Protein AF-A0A1D2N0Z9-F1 (afdb_monomer_lite)

Secondary structure (DSSP, 8-state):
--GGGGSS-TTTHHHHHHTSHHHHHHHHT-TT--SSHHHHHHHHHHHHHHH-----TTS---GGG---HHHHHHHHHHTTTHHHHHHHHHHHHHHHHHHHHTTSPPP--HHHHHHHHHHHHHHHHHHHHHHHHHHHHHHHSTTHHHHHHH--------SSS-TTTSSS--TTHHHHHHHHHHHHHHHHHHHHHHHTT----HHHHHHHHHHHHHHHHHHHHHHHHHHHIIIII-------HHHHHHHHHHHHHHHHHHHHHHIIIIISTTTT--

Sequence (274 aa):
MNTSLLYENSSSTAAILLGLGEYGRSYLENPNGPSDPADAELLHKYFVEVTAVADPSYLTVYQWEHFELRRWRKWMGSNWSLSIYASVVYLMLIFSVQKIMKNRAPFTLRRALTCWNICLAAFSIMGFLRTAPELFHVLKSEGGFHKSICIRYHHITVLIYTWYTYEAYEPPLRWFMTMNMFVHALMYSYYALKSLKVKIPRNWAMMITCLQLSQMVVGVTINMYSLYIKAFAGTPCACGWENINFALSMYASYFILFANFFYMAYLSKKAKMA

pLDDT: mean 70.7, std 19.66, range [23.64, 94.81]

Radius of gyration: 23.33 Å; chains: 1; bounding box: 59×45×67 Å

Structure (mmCIF, N/CA/C/O backbone):
data_AF-A0A1D2N0Z9-F1
#
_entry.id   AF-A0A1D2N0Z9-F1
#
loop_
_atom_site.group_PDB
_atom_site.id
_atom_site.type_symbol
_atom_site.label_atom_id
_atom_site.label_alt_id
_atom_site.label_comp_id
_atom_site.label_asym_id
_atom_site.label_entity_id
_atom_site.label_seq_id
_atom_site.pdbx_PDB_ins_code
_atom_site.Cartn_x
_atom_site.Cartn_y
_atom_site.Cartn_z
_atom_site.occupancy
_atom_site.B_iso_or_equiv
_atom_site.auth_seq_id
_atom_site.auth_comp_id
_atom_site.auth_asym_id
_atom_site.auth_atom_id
_atom_site.pdbx_PDB_model_num
ATOM 1 N N . MET A 1 1 ? 31.860 -18.338 -30.045 1.00 32.91 1 MET A N 1
ATOM 2 C CA . MET A 1 1 ? 31.149 -19.181 -29.058 1.00 32.91 1 MET A CA 1
ATOM 3 C C . MET A 1 1 ? 29.799 -19.519 -29.683 1.00 32.91 1 MET A C 1
ATOM 5 O O . MET A 1 1 ? 29.103 -18.596 -30.076 1.00 32.91 1 MET A O 1
ATOM 9 N N . ASN A 1 2 ? 29.535 -20.802 -29.949 1.00 23.64 2 ASN A N 1
ATOM 10 C CA . ASN A 1 2 ? 28.519 -21.276 -30.903 1.00 23.64 2 ASN A CA 1
ATOM 11 C C . ASN A 1 2 ? 27.078 -20.834 -30.573 1.00 23.64 2 ASN A C 1
ATOM 13 O O . ASN A 1 2 ? 26.546 -21.165 -29.516 1.00 23.64 2 ASN A O 1
ATOM 17 N N . THR A 1 3 ? 26.433 -20.177 -31.538 1.00 27.20 3 THR A N 1
ATOM 18 C CA . THR A 1 3 ? 25.019 -19.749 -31.566 1.00 27.20 3 THR A CA 1
ATOM 19 C C . THR A 1 3 ? 24.012 -20.905 -31.563 1.00 27.20 3 THR A C 1
ATOM 21 O O . THR A 1 3 ? 22.831 -20.692 -31.308 1.00 27.20 3 THR A O 1
ATOM 24 N N . SER A 1 4 ? 24.461 -22.141 -31.781 1.00 24.75 4 SER A N 1
ATOM 25 C CA . SER A 1 4 ? 23.621 -23.343 -31.786 1.00 24.75 4 SER A CA 1
ATOM 26 C C . SER A 1 4 ? 23.229 -23.853 -30.391 1.00 24.75 4 SER A C 1
ATOM 28 O O . SER A 1 4 ? 22.240 -24.568 -30.274 1.00 24.75 4 SER A O 1
ATOM 30 N N . LEU A 1 5 ? 23.920 -23.441 -29.321 1.00 27.81 5 LEU A N 1
ATOM 31 C CA . LEU A 1 5 ? 23.593 -23.848 -27.941 1.00 27.81 5 LEU A CA 1
ATOM 32 C C . LEU A 1 5 ? 22.440 -23.049 -27.306 1.00 27.81 5 LEU A C 1
ATOM 34 O O . LEU A 1 5 ? 21.946 -23.418 -26.243 1.00 27.81 5 LEU A O 1
ATOM 38 N N . LEU A 1 6 ? 21.979 -21.971 -27.949 1.00 31.53 6 LEU A N 1
ATOM 39 C CA . LEU A 1 6 ? 20.825 -21.190 -27.481 1.00 31.53 6 LEU A CA 1
ATOM 40 C C . LEU A 1 6 ? 19.478 -21.771 -27.940 1.00 31.53 6 LEU A C 1
ATOM 42 O O . LEU A 1 6 ? 18.437 -21.376 -27.417 1.00 31.53 6 LEU A O 1
ATOM 46 N N . TYR A 1 7 ? 19.483 -22.716 -28.886 1.00 27.33 7 TYR A N 1
ATOM 47 C CA . TYR A 1 7 ? 18.259 -23.284 -29.461 1.00 27.33 7 TYR A CA 1
ATOM 48 C C . TYR A 1 7 ? 17.667 -24.438 -28.632 1.00 27.33 7 TYR A C 1
ATOM 50 O O . TYR A 1 7 ? 16.486 -24.751 -28.763 1.00 27.33 7 TYR A O 1
ATOM 58 N N . GLU A 1 8 ? 18.452 -25.056 -27.745 1.00 27.03 8 GLU A N 1
ATOM 59 C CA . GLU A 1 8 ? 18.080 -26.333 -27.115 1.00 27.03 8 GLU A CA 1
ATOM 60 C C . GLU A 1 8 ? 17.276 -26.198 -25.804 1.00 27.03 8 GLU A C 1
ATOM 62 O O . GLU A 1 8 ? 16.756 -27.181 -25.288 1.00 27.03 8 GLU A O 1
ATOM 67 N N . ASN A 1 9 ? 17.075 -24.979 -25.288 1.00 29.78 9 ASN A N 1
ATOM 68 C CA . ASN A 1 9 ? 16.244 -24.719 -24.101 1.00 29.78 9 ASN A CA 1
ATOM 69 C C . ASN A 1 9 ? 14.880 -24.107 -24.486 1.00 29.78 9 ASN A C 1
ATOM 71 O O . ASN A 1 9 ? 14.515 -22.996 -24.087 1.00 29.78 9 ASN A O 1
ATOM 75 N N . SER A 1 10 ? 14.110 -24.870 -25.269 1.00 29.66 10 SER A N 1
ATOM 76 C CA . SER A 1 10 ? 12.862 -24.490 -25.964 1.00 29.66 10 SER A CA 1
ATOM 77 C C . SER A 1 10 ? 11.652 -24.118 -25.085 1.00 29.66 10 SER A C 1
ATOM 79 O O . SER A 1 10 ? 10.561 -23.881 -25.597 1.00 29.66 10 SER A O 1
ATOM 81 N N . SER A 1 11 ? 11.815 -23.998 -23.768 1.00 30.78 11 SER A N 1
ATOM 82 C CA . SER A 1 11 ? 10.772 -23.501 -22.849 1.00 30.78 11 SER A CA 1
ATOM 83 C C . SER A 1 11 ? 11.118 -22.159 -22.189 1.00 30.78 11 SER A C 1
ATOM 85 O O . SER A 1 11 ? 10.245 -21.525 -21.598 1.00 30.78 11 SER A O 1
ATOM 87 N N . SER A 1 12 ? 12.360 -21.679 -22.336 1.00 34.56 12 SER A N 1
ATOM 88 C CA . SER A 1 12 ? 12.808 -20.383 -21.798 1.00 34.56 12 SER A CA 1
ATOM 89 C C . SER A 1 12 ? 12.715 -19.255 -22.830 1.00 34.56 12 SER A C 1
ATOM 91 O O . SER A 1 12 ? 12.361 -18.130 -22.484 1.00 34.56 12 SER A O 1
ATOM 93 N N . THR A 1 13 ? 12.944 -19.552 -24.110 1.00 37.09 13 THR A N 1
ATOM 94 C CA . THR A 1 13 ? 12.866 -18.585 -25.219 1.00 37.09 13 THR A CA 1
ATOM 95 C C . THR A 1 13 ? 11.448 -18.061 -25.441 1.00 37.09 13 THR A C 1
ATOM 97 O O . THR A 1 13 ? 11.271 -16.867 -25.655 1.00 37.09 13 THR A O 1
ATOM 100 N N . ALA A 1 14 ? 10.418 -18.898 -25.284 1.00 32.47 14 ALA A N 1
ATOM 101 C CA . ALA A 1 14 ? 9.021 -18.470 -25.413 1.00 32.47 14 ALA A CA 1
ATOM 102 C C . ALA A 1 14 ? 8.596 -17.466 -24.320 1.00 32.47 14 ALA A C 1
ATOM 104 O O . ALA A 1 14 ? 7.881 -16.508 -24.599 1.00 32.47 14 ALA A O 1
ATOM 105 N N . ALA A 1 15 ? 9.084 -17.632 -23.086 1.00 33.28 15 ALA A N 1
ATOM 106 C CA . ALA A 1 15 ? 8.809 -16.702 -21.986 1.00 33.28 15 ALA A CA 1
ATOM 107 C C . ALA A 1 15 ? 9.579 -15.375 -22.128 1.00 33.28 15 ALA A C 1
ATOM 109 O O . ALA A 1 15 ? 9.076 -14.324 -21.735 1.00 33.28 15 ALA A O 1
ATOM 110 N N . ILE A 1 16 ? 10.775 -15.420 -22.726 1.00 38.38 16 ILE A N 1
ATOM 111 C CA . ILE A 1 16 ? 11.570 -14.235 -23.083 1.00 38.38 16 ILE A CA 1
ATOM 112 C C . ILE A 1 16 ? 10.884 -13.453 -24.218 1.00 38.38 16 ILE A C 1
ATOM 114 O O . ILE A 1 16 ? 10.805 -12.229 -24.161 1.00 38.38 16 ILE A O 1
ATOM 118 N N . LEU A 1 17 ? 10.294 -14.150 -25.193 1.00 35.16 17 LEU A N 1
ATOM 119 C CA . LEU A 1 17 ? 9.541 -13.556 -26.304 1.00 35.16 17 LEU A CA 1
ATOM 120 C C . LEU A 1 17 ? 8.237 -12.874 -25.865 1.00 35.16 17 LEU A C 1
ATOM 122 O O . LEU A 1 17 ? 7.873 -11.840 -26.420 1.00 35.16 17 LEU A O 1
ATOM 126 N N . LEU A 1 18 ? 7.551 -13.403 -24.847 1.00 38.59 18 LEU A N 1
ATOM 127 C CA . LEU A 1 18 ? 6.319 -12.804 -24.316 1.00 38.59 18 LEU A CA 1
ATOM 128 C C . LEU A 1 18 ? 6.560 -11.460 -23.602 1.00 38.59 18 LEU A C 1
ATOM 130 O O . LEU A 1 18 ? 5.645 -10.644 -23.519 1.00 38.59 18 LEU A O 1
ATOM 134 N N . GLY A 1 19 ? 7.782 -11.205 -23.120 1.00 38.62 19 GLY A N 1
ATOM 135 C CA . GLY A 1 19 ? 8.160 -9.942 -22.474 1.00 38.62 19 GLY A CA 1
ATOM 136 C C . GLY A 1 19 ? 8.570 -8.820 -23.433 1.00 38.62 19 GLY A C 1
ATOM 137 O O . GLY A 1 19 ? 8.632 -7.668 -23.013 1.00 38.62 19 GLY A O 1
ATOM 138 N N . LEU A 1 20 ? 8.845 -9.132 -24.703 1.00 41.41 20 LEU A N 1
ATOM 139 C CA . LEU A 1 20 ? 9.423 -8.185 -25.666 1.00 41.41 20 LEU A CA 1
ATOM 140 C C . LEU A 1 20 ? 8.393 -7.486 -26.566 1.00 41.41 20 LEU A C 1
ATOM 142 O O . LEU A 1 20 ? 8.766 -6.607 -27.346 1.00 41.41 20 LEU A O 1
ATOM 146 N N . GLY A 1 21 ? 7.113 -7.861 -26.478 1.00 46.97 21 GLY A N 1
ATOM 147 C CA . GLY A 1 21 ? 6.087 -7.349 -27.388 1.00 46.97 21 GLY A CA 1
ATOM 148 C C . GLY A 1 21 ? 6.479 -7.517 -28.866 1.00 46.97 21 GLY A C 1
ATOM 149 O O . GLY A 1 21 ? 7.283 -8.377 -29.224 1.00 46.97 21 GLY A O 1
ATOM 150 N N . GLU A 1 22 ? 5.915 -6.687 -29.741 1.00 37.12 22 GLU A N 1
ATOM 151 C CA . GLU A 1 22 ? 6.169 -6.732 -31.191 1.00 37.12 22 GLU A CA 1
ATOM 152 C C . GLU A 1 22 ? 7.618 -6.363 -31.574 1.00 37.12 22 GLU A C 1
ATOM 154 O O . GLU A 1 22 ? 8.122 -6.821 -32.598 1.00 37.12 22 GLU A O 1
ATOM 159 N N . TYR A 1 23 ? 8.333 -5.617 -30.723 1.00 39.34 23 TYR A N 1
ATOM 160 C CA . TYR A 1 23 ? 9.671 -5.094 -31.024 1.00 39.34 23 TYR A CA 1
ATOM 161 C C . TYR A 1 23 ? 10.764 -6.177 -31.012 1.00 39.34 23 TYR A C 1
ATOM 163 O O . TYR A 1 23 ? 11.622 -6.209 -31.892 1.00 39.34 23 TYR A O 1
ATOM 171 N N . GLY A 1 24 ? 10.708 -7.127 -30.068 1.00 43.16 24 GLY A N 1
ATOM 172 C CA . GLY A 1 24 ? 11.623 -8.280 -30.074 1.00 43.16 24 GLY A CA 1
ATOM 173 C C . GLY A 1 24 ? 11.318 -9.296 -31.175 1.00 43.16 24 GLY A C 1
ATOM 174 O O . GLY A 1 24 ? 12.214 -10.020 -31.603 1.00 43.16 24 GLY A O 1
ATOM 175 N N . ARG A 1 25 ? 10.071 -9.329 -31.664 1.00 42.38 25 ARG A N 1
ATOM 176 C CA . ARG A 1 25 ? 9.658 -10.189 -32.780 1.00 42.38 25 ARG A CA 1
ATOM 177 C C . ARG A 1 25 ? 10.201 -9.658 -34.113 1.00 42.38 25 ARG A C 1
ATOM 179 O O . ARG A 1 25 ? 10.828 -10.417 -34.842 1.00 42.38 25 ARG A O 1
ATOM 186 N N . SER A 1 26 ? 10.095 -8.346 -34.348 1.00 42.47 26 SER A N 1
ATOM 187 C CA . SER A 1 26 ? 10.651 -7.667 -35.532 1.00 42.47 26 SER A CA 1
ATOM 188 C C . SER A 1 26 ? 12.172 -7.825 -35.686 1.00 42.47 26 SER A C 1
ATOM 190 O O . SER A 1 26 ? 12.666 -7.846 -36.811 1.00 42.47 26 SER A O 1
ATOM 192 N N . TYR A 1 27 ? 12.922 -7.936 -34.584 1.00 47.34 27 TYR A N 1
ATOM 193 C CA . TYR A 1 27 ? 14.386 -8.057 -34.615 1.00 47.34 27 TYR A CA 1
ATOM 194 C C . TYR A 1 27 ? 14.881 -9.487 -34.879 1.00 47.34 27 TYR A C 1
ATOM 196 O O . TYR A 1 27 ? 15.939 -9.664 -35.478 1.00 47.34 27 TYR A O 1
ATOM 204 N N . LEU A 1 28 ? 14.118 -10.505 -34.462 1.00 44.97 28 LEU A N 1
ATOM 205 C CA . LEU A 1 28 ? 14.397 -11.915 -34.769 1.00 44.97 28 LEU A CA 1
ATOM 206 C C . LEU A 1 28 ? 13.951 -12.311 -36.182 1.00 44.97 28 LEU A C 1
ATOM 208 O O . LEU A 1 28 ? 14.481 -13.264 -36.744 1.00 44.97 28 LEU A O 1
ATOM 212 N N . GLU A 1 29 ? 13.003 -11.572 -36.761 1.00 45.28 29 GLU A N 1
ATOM 213 C CA . GLU A 1 29 ? 12.572 -11.728 -38.154 1.00 45.28 29 GLU A CA 1
ATOM 214 C C . GLU A 1 29 ? 13.554 -11.112 -39.168 1.00 45.28 29 GLU A C 1
ATOM 216 O O . GLU A 1 29 ? 13.363 -11.296 -40.367 1.00 45.28 29 GLU A O 1
ATOM 221 N N . ASN A 1 30 ? 14.623 -10.431 -38.724 1.00 48.47 30 ASN A N 1
ATOM 222 C CA . ASN A 1 30 ? 15.698 -9.971 -39.604 1.00 48.47 30 ASN A CA 1
ATOM 223 C C . ASN A 1 30 ? 16.804 -11.047 -39.721 1.00 48.47 30 ASN A C 1
ATOM 225 O O . ASN A 1 30 ? 17.628 -11.178 -38.811 1.00 48.47 30 ASN A O 1
ATOM 229 N N . PRO A 1 31 ? 16.883 -11.799 -40.837 1.00 44.34 31 PRO A N 1
ATOM 230 C CA . PRO A 1 31 ? 17.829 -12.906 -41.005 1.00 44.34 31 PRO A CA 1
ATOM 231 C C . PRO A 1 31 ? 19.303 -12.473 -41.085 1.00 44.34 31 PRO A C 1
ATOM 233 O O . PRO A 1 31 ? 20.181 -13.331 -41.028 1.00 44.34 31 PRO A O 1
ATOM 236 N N . ASN A 1 32 ? 19.586 -11.170 -41.193 1.00 45.09 32 ASN A N 1
ATOM 237 C CA . ASN A 1 32 ? 20.944 -10.646 -41.366 1.00 45.09 32 ASN A CA 1
ATOM 238 C C . ASN A 1 32 ? 21.559 -10.058 -40.082 1.00 45.09 32 ASN A C 1
ATOM 240 O O . ASN A 1 32 ? 22.719 -9.653 -40.106 1.00 45.09 32 ASN A O 1
ATOM 244 N N . GLY A 1 33 ? 20.821 -10.034 -38.964 1.00 51.22 33 GLY A N 1
ATOM 245 C CA . GLY A 1 33 ? 21.283 -9.411 -37.717 1.00 51.22 33 GLY A CA 1
ATOM 246 C C . GLY A 1 33 ? 21.541 -7.896 -37.846 1.00 51.22 33 GLY A C 1
ATOM 247 O O . GLY A 1 33 ? 21.297 -7.307 -38.902 1.00 51.22 33 GLY A O 1
ATOM 248 N N . PRO A 1 34 ? 21.994 -7.222 -36.773 1.00 49.69 34 PRO A N 1
ATOM 249 C CA . PRO A 1 34 ? 22.380 -5.815 -36.842 1.00 49.69 34 PRO A CA 1
ATOM 250 C C . PRO A 1 34 ? 23.618 -5.665 -37.736 1.00 49.69 34 PRO A C 1
ATOM 252 O O . PRO A 1 34 ? 24.622 -6.343 -37.526 1.00 49.69 34 PRO A O 1
ATOM 255 N N . SER A 1 35 ? 23.549 -4.781 -38.730 1.00 49.91 35 SER A N 1
ATOM 256 C CA . SER A 1 35 ? 24.641 -4.512 -39.677 1.00 49.91 35 SER A CA 1
ATOM 257 C C . SER A 1 35 ? 25.789 -3.689 -39.081 1.00 49.91 35 SER A C 1
ATOM 259 O O . SER A 1 35 ? 26.892 -3.717 -39.622 1.00 49.91 35 SER A O 1
ATOM 261 N N . ASP A 1 36 ? 25.542 -2.977 -37.978 1.00 54.94 36 ASP A N 1
ATOM 262 C CA . ASP A 1 36 ? 26.535 -2.180 -37.257 1.00 54.94 36 ASP A CA 1
ATOM 263 C C . ASP A 1 36 ? 26.839 -2.821 -35.882 1.00 54.94 36 ASP A C 1
ATOM 265 O O . ASP A 1 36 ? 25.914 -3.062 -35.094 1.00 54.94 36 ASP A O 1
ATOM 269 N N . PRO A 1 37 ? 28.112 -3.120 -35.555 1.00 53.44 37 PRO A N 1
ATOM 270 C CA . PRO A 1 37 ? 28.494 -3.639 -34.243 1.00 53.44 37 PRO A CA 1
ATOM 271 C C . PRO A 1 37 ? 28.144 -2.698 -33.076 1.00 53.44 37 PRO A C 1
ATOM 273 O O . PRO A 1 37 ? 27.891 -3.194 -31.977 1.00 53.44 37 PRO A O 1
ATOM 276 N N . ALA A 1 38 ? 28.063 -1.379 -33.295 1.00 52.16 38 ALA A N 1
ATOM 277 C CA . ALA A 1 38 ? 27.641 -0.426 -32.267 1.00 52.16 38 ALA A CA 1
ATOM 278 C C . ALA A 1 38 ? 26.156 -0.594 -31.909 1.00 52.16 38 ALA A C 1
ATOM 280 O O . ALA A 1 38 ? 25.801 -0.569 -30.730 1.00 52.16 38 ALA A O 1
ATOM 281 N N . ASP A 1 39 ? 25.300 -0.857 -32.901 1.00 49.00 39 ASP A N 1
ATOM 282 C CA . ASP A 1 39 ? 23.875 -1.124 -32.687 1.00 49.00 39 ASP A CA 1
ATOM 283 C C . ASP A 1 39 ? 23.657 -2.476 -32.003 1.00 49.00 39 ASP A C 1
ATOM 285 O O . ASP A 1 39 ? 22.792 -2.598 -31.137 1.00 49.00 39 ASP A O 1
ATOM 289 N N . ALA A 1 40 ? 24.475 -3.483 -32.327 1.00 50.28 40 ALA A N 1
ATOM 290 C CA . ALA A 1 40 ? 24.458 -4.783 -31.658 1.00 50.28 40 ALA A CA 1
ATOM 291 C C . ALA A 1 40 ? 24.881 -4.686 -30.181 1.00 50.28 40 ALA A C 1
ATOM 293 O O . ALA A 1 40 ? 24.266 -5.321 -29.324 1.00 50.28 40 ALA A O 1
ATOM 294 N N . GLU A 1 41 ? 25.898 -3.879 -29.866 1.00 50.88 41 GLU A N 1
ATOM 295 C CA . GLU A 1 41 ? 26.348 -3.633 -28.492 1.00 50.88 41 GLU A CA 1
ATOM 296 C C . GLU A 1 41 ? 25.323 -2.811 -27.704 1.00 50.88 41 GLU A C 1
ATOM 298 O O . GLU A 1 41 ? 25.025 -3.133 -26.550 1.00 50.88 41 GLU A O 1
ATOM 303 N N . LEU A 1 42 ? 24.715 -1.804 -28.339 1.00 50.22 42 LEU A N 1
ATOM 304 C CA . LEU A 1 42 ? 23.636 -1.018 -27.754 1.00 50.22 42 LEU A CA 1
ATOM 305 C C . LEU A 1 42 ? 22.425 -1.913 -27.473 1.00 50.22 42 LEU A C 1
ATOM 307 O O . LEU A 1 42 ? 21.935 -1.940 -26.351 1.00 50.22 42 LEU A O 1
ATOM 311 N N . LEU A 1 43 ? 21.984 -2.712 -28.446 1.00 48.62 43 LEU A N 1
ATOM 312 C CA . LEU A 1 43 ? 20.887 -3.665 -28.286 1.00 48.62 43 LEU A CA 1
ATOM 313 C C . LEU A 1 43 ? 21.197 -4.730 -27.252 1.00 48.62 43 LEU A C 1
ATOM 315 O O . LEU A 1 43 ? 20.310 -5.063 -26.485 1.00 48.62 43 LEU A O 1
ATOM 319 N N . HIS A 1 44 ? 22.421 -5.248 -27.187 1.00 49.16 44 HIS A N 1
ATOM 320 C CA . HIS A 1 44 ? 22.814 -6.185 -26.141 1.00 49.16 44 HIS A CA 1
ATOM 321 C C . HIS A 1 44 ? 22.791 -5.503 -24.771 1.00 49.16 44 HIS A C 1
ATOM 323 O O . HIS A 1 44 ? 22.277 -6.076 -23.819 1.00 49.16 44 HIS A O 1
ATOM 329 N N . LYS A 1 45 ? 23.259 -4.257 -24.663 1.00 46.47 45 LYS A N 1
ATOM 330 C CA . LYS A 1 45 ? 23.182 -3.463 -23.433 1.00 46.47 45 LYS A CA 1
ATOM 331 C C . LYS A 1 45 ? 21.736 -3.181 -23.027 1.00 46.47 45 LYS A C 1
ATOM 333 O O . LYS A 1 45 ? 21.414 -3.364 -21.864 1.00 46.47 45 LYS A O 1
ATOM 338 N N . TYR A 1 46 ? 20.858 -2.822 -23.962 1.00 46.00 46 TYR A N 1
ATOM 339 C CA . TYR A 1 46 ? 19.430 -2.595 -23.716 1.00 46.00 46 TYR A CA 1
ATOM 340 C C . TYR A 1 46 ? 18.682 -3.900 -23.418 1.00 46.00 46 TYR A C 1
ATOM 342 O O . TYR A 1 46 ? 17.885 -3.953 -22.489 1.00 46.00 46 TYR A O 1
ATOM 350 N N . PHE A 1 47 ? 18.960 -4.973 -24.155 1.00 45.84 47 PHE A N 1
ATOM 351 C CA . PHE A 1 47 ? 18.408 -6.307 -23.938 1.00 45.84 47 PHE A CA 1
ATOM 352 C C . PHE A 1 47 ? 18.829 -6.823 -22.570 1.00 45.84 47 PHE A C 1
ATOM 354 O O . PHE A 1 47 ? 17.972 -7.228 -21.795 1.00 45.84 47 PHE A O 1
ATOM 361 N N . VAL A 1 48 ? 20.115 -6.742 -22.225 1.00 47.31 48 VAL A N 1
ATOM 362 C CA . VAL A 1 48 ? 20.620 -7.093 -20.898 1.00 47.31 48 VAL A CA 1
ATOM 363 C C . VAL A 1 48 ? 20.058 -6.141 -19.848 1.00 47.31 48 VAL A C 1
ATOM 365 O O . VAL A 1 48 ? 19.569 -6.630 -18.862 1.00 47.31 48 VAL A O 1
ATOM 368 N N . GLU A 1 49 ? 19.986 -4.825 -20.010 1.00 45.09 49 GLU A N 1
ATOM 369 C CA . GLU A 1 49 ? 19.449 -3.938 -18.956 1.00 45.09 49 GLU A CA 1
ATOM 370 C C . GLU A 1 49 ? 17.930 -4.124 -18.728 1.00 45.09 49 GLU A C 1
ATOM 372 O O . GLU A 1 49 ? 17.452 -4.002 -17.601 1.00 45.09 49 GLU A O 1
ATOM 377 N N . VAL A 1 50 ? 17.172 -4.501 -19.766 1.00 42.00 50 VAL A N 1
ATOM 378 C CA . VAL A 1 50 ? 15.723 -4.783 -19.696 1.00 42.00 50 VAL A CA 1
ATOM 379 C C . VAL A 1 50 ? 15.424 -6.226 -19.248 1.00 42.00 50 VAL A C 1
ATOM 381 O O . VAL A 1 50 ? 14.381 -6.475 -18.638 1.00 42.00 50 VAL A O 1
ATOM 384 N N . THR A 1 51 ? 16.327 -7.182 -19.507 1.00 39.16 51 THR A N 1
ATOM 385 C CA . THR A 1 51 ? 16.169 -8.610 -19.149 1.00 39.16 51 THR A CA 1
ATOM 386 C C . THR A 1 51 ? 17.059 -9.079 -17.992 1.00 39.16 51 THR A C 1
ATOM 388 O O . THR A 1 51 ? 16.836 -10.178 -17.476 1.00 39.16 51 THR A O 1
ATOM 391 N N . ALA A 1 52 ? 18.032 -8.280 -17.541 1.00 40.88 52 ALA A N 1
ATOM 392 C CA . ALA A 1 52 ? 18.982 -8.637 -16.491 1.00 40.88 52 ALA A CA 1
ATOM 393 C C . ALA A 1 52 ? 18.267 -8.683 -15.155 1.00 40.88 52 ALA A C 1
ATOM 395 O O . ALA A 1 52 ? 18.035 -7.697 -14.458 1.00 40.88 52 ALA A O 1
ATOM 396 N N . VAL A 1 53 ? 17.986 -9.915 -14.772 1.00 49.91 53 VAL A N 1
ATOM 397 C CA . VAL A 1 53 ? 17.685 -10.333 -13.416 1.00 49.91 53 VAL A CA 1
ATOM 398 C C . VAL A 1 53 ? 19.005 -10.329 -12.631 1.00 49.91 53 VAL A C 1
ATOM 400 O O . VAL A 1 53 ? 19.566 -11.387 -12.367 1.00 49.91 53 VAL A O 1
ATOM 403 N N . ALA A 1 54 ? 19.550 -9.149 -12.328 1.00 47.59 54 ALA A N 1
ATOM 404 C CA . ALA A 1 54 ? 20.754 -9.008 -11.508 1.00 47.59 54 ALA A CA 1
ATOM 405 C C . ALA A 1 54 ? 20.414 -8.307 -10.188 1.00 47.59 54 ALA A C 1
ATOM 407 O O . ALA A 1 54 ? 19.790 -7.241 -10.187 1.00 47.59 54 ALA A O 1
ATOM 408 N N . ASP A 1 55 ? 20.812 -8.917 -9.070 1.00 53.00 55 ASP A N 1
ATOM 409 C CA . ASP A 1 55 ? 20.693 -8.296 -7.753 1.00 53.00 55 ASP A CA 1
ATOM 410 C C . ASP A 1 55 ? 21.685 -7.113 -7.676 1.00 53.00 55 ASP A C 1
ATOM 412 O O . ASP A 1 55 ? 22.851 -7.257 -8.060 1.00 53.00 55 ASP A O 1
ATOM 416 N N . PRO A 1 56 ? 21.259 -5.924 -7.216 1.00 57.56 56 PRO A N 1
ATOM 417 C CA . PRO A 1 56 ? 22.150 -4.777 -7.145 1.00 57.56 56 PRO A CA 1
ATOM 418 C C . PRO A 1 56 ? 23.265 -4.972 -6.112 1.00 57.56 56 PRO A C 1
ATOM 420 O O . PRO A 1 56 ? 23.015 -5.389 -4.983 1.00 57.56 56 PRO A O 1
ATOM 423 N N . SER A 1 57 ? 24.487 -4.559 -6.456 1.00 57.41 57 SER A N 1
ATOM 424 C CA . SER A 1 57 ? 25.681 -4.692 -5.603 1.00 57.41 57 SER A CA 1
ATOM 425 C C . SER A 1 57 ? 25.601 -3.947 -4.262 1.00 57.41 57 SER A C 1
ATOM 427 O O . SER A 1 57 ? 26.352 -4.260 -3.342 1.00 57.41 57 SER A O 1
ATOM 429 N N . TYR A 1 58 ? 24.696 -2.973 -4.131 1.00 61.25 58 TYR A N 1
ATOM 430 C CA . TYR A 1 58 ? 24.509 -2.171 -2.917 1.00 61.25 58 TYR A CA 1
ATOM 431 C C . TYR A 1 58 ? 23.568 -2.806 -1.881 1.00 61.25 58 TYR A C 1
ATOM 433 O O . TYR A 1 58 ? 23.373 -2.237 -0.807 1.00 61.25 58 TYR A O 1
ATOM 441 N N . LEU A 1 59 ? 22.944 -3.944 -2.195 1.00 62.25 59 LEU A N 1
ATOM 442 C CA . LEU A 1 59 ? 21.906 -4.548 -1.368 1.00 62.25 59 LEU A CA 1
ATOM 443 C C . LEU A 1 59 ? 22.337 -5.957 -0.964 1.00 62.25 59 LEU A C 1
ATOM 445 O O . LEU A 1 59 ? 22.286 -6.893 -1.757 1.00 62.25 59 LEU A O 1
ATOM 449 N N . THR A 1 60 ? 22.773 -6.111 0.284 1.00 63.09 60 THR A N 1
ATOM 450 C CA . THR A 1 60 ? 23.136 -7.422 0.820 1.00 63.09 60 THR A CA 1
ATOM 451 C C . THR A 1 60 ? 21.874 -8.255 1.021 1.00 63.09 60 THR A C 1
ATOM 453 O O . THR A 1 60 ? 21.015 -7.934 1.841 1.00 63.09 60 THR A O 1
ATOM 456 N N . VAL A 1 61 ? 21.743 -9.324 0.238 1.00 64.94 61 VAL A N 1
ATOM 457 C CA . VAL A 1 61 ? 20.687 -10.323 0.422 1.00 64.94 61 VAL A CA 1
ATOM 458 C C . VAL A 1 61 ? 21.090 -11.210 1.595 1.00 64.94 61 VAL A C 1
ATOM 460 O O . VAL A 1 61 ? 22.188 -11.772 1.613 1.00 64.94 61 VAL A O 1
ATOM 463 N N . TYR A 1 62 ? 20.231 -11.313 2.606 1.00 66.62 62 TYR A N 1
ATOM 464 C CA . TYR A 1 62 ? 20.508 -12.199 3.734 1.00 66.62 62 TYR A CA 1
ATOM 465 C C . TYR A 1 62 ? 20.325 -13.666 3.328 1.00 66.62 62 TYR A C 1
ATOM 467 O O . TYR A 1 62 ? 19.511 -13.996 2.474 1.00 66.62 62 TYR A O 1
ATOM 475 N N . GLN A 1 63 ? 21.023 -14.588 3.995 1.00 65.19 63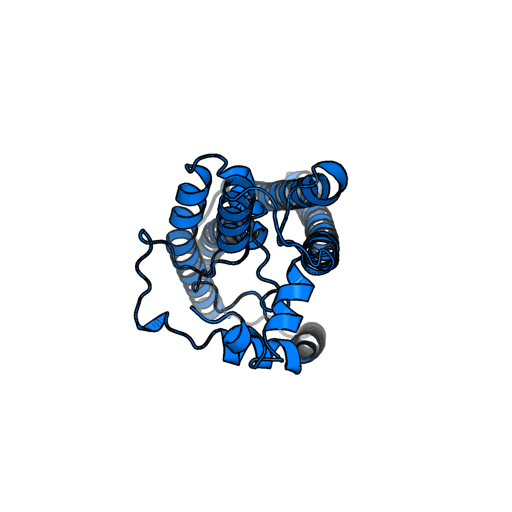 GLN A N 1
ATOM 476 C CA . GLN A 1 63 ? 20.942 -16.019 3.664 1.00 65.19 63 GLN A CA 1
ATOM 477 C C . GLN A 1 63 ? 19.519 -16.595 3.768 1.00 65.19 63 GLN A C 1
ATOM 479 O O . GLN A 1 63 ? 19.125 -17.429 2.963 1.00 65.19 63 GLN A O 1
ATOM 484 N N . TRP A 1 64 ? 18.719 -16.110 4.720 1.00 67.31 64 TRP A N 1
ATOM 485 C CA . TRP A 1 64 ? 17.312 -16.496 4.875 1.00 67.31 64 TRP A CA 1
ATOM 486 C C . TRP A 1 64 ? 16.383 -15.839 3.841 1.00 67.31 64 TRP A C 1
ATOM 488 O O . TRP A 1 64 ? 15.242 -16.269 3.688 1.00 67.31 64 TRP A O 1
ATOM 498 N N . GLU A 1 65 ? 16.858 -14.815 3.127 1.00 59.75 65 GLU A N 1
ATOM 499 C CA . GLU A 1 65 ? 16.154 -14.227 1.989 1.00 59.75 65 GLU A CA 1
ATOM 500 C C . GLU A 1 65 ? 16.354 -15.081 0.720 1.00 59.75 65 GLU A C 1
ATOM 502 O O . GLU A 1 65 ? 15.558 -14.954 -0.202 1.00 59.75 65 GLU A O 1
ATOM 507 N N . HIS A 1 66 ? 17.331 -16.004 0.653 1.00 60.72 66 HIS A N 1
ATOM 508 C CA . HIS A 1 66 ? 17.490 -16.918 -0.490 1.00 60.72 66 HIS A CA 1
ATOM 509 C C . HIS A 1 66 ? 16.339 -17.927 -0.577 1.00 60.72 66 HIS A C 1
ATOM 511 O O . HIS A 1 66 ? 16.396 -19.054 -0.090 1.00 60.72 66 HIS A O 1
ATOM 517 N N . PHE A 1 67 ? 15.274 -17.501 -1.240 1.00 61.47 67 PHE A N 1
ATOM 518 C CA . PHE A 1 67 ? 14.081 -18.288 -1.477 1.00 61.47 67 PHE A CA 1
ATOM 519 C C . PHE A 1 67 ? 14.035 -18.743 -2.937 1.00 61.47 67 PHE A C 1
ATOM 521 O O . PHE A 1 67 ? 14.399 -17.988 -3.841 1.00 61.47 67 PHE A O 1
ATOM 528 N N . GLU A 1 68 ? 13.552 -19.962 -3.206 1.00 64.00 68 GLU A N 1
ATOM 529 C CA . GLU A 1 68 ? 13.345 -20.447 -4.580 1.00 64.00 68 GLU A CA 1
ATOM 530 C C . GLU A 1 68 ? 12.145 -19.753 -5.243 1.00 64.00 68 GLU A C 1
ATOM 532 O O . GLU A 1 68 ? 11.074 -20.321 -5.470 1.00 64.00 68 GLU A O 1
ATOM 537 N N . LEU A 1 69 ? 12.341 -18.487 -5.588 1.00 57.94 69 LEU A N 1
ATOM 538 C CA . LEU A 1 69 ? 11.336 -17.584 -6.137 1.00 57.94 69 LEU A CA 1
ATOM 539 C C . LEU A 1 69 ? 10.659 -18.158 -7.385 1.00 57.94 69 LEU A C 1
ATOM 541 O O . LEU A 1 69 ? 9.454 -17.979 -7.561 1.00 57.94 69 LEU A O 1
ATOM 545 N N . ARG A 1 70 ? 11.404 -18.889 -8.227 1.00 61.34 70 ARG A N 1
ATOM 546 C CA . ARG A 1 70 ? 10.887 -19.558 -9.435 1.00 61.34 70 ARG A CA 1
ATOM 547 C C . ARG A 1 70 ? 9.859 -20.645 -9.115 1.00 61.34 70 ARG A C 1
ATOM 549 O O . ARG A 1 70 ? 8.828 -20.722 -9.781 1.00 61.34 70 ARG A O 1
ATOM 556 N N . ARG A 1 71 ? 10.122 -21.464 -8.094 1.00 67.88 71 ARG A N 1
ATOM 557 C CA . ARG A 1 71 ? 9.240 -22.562 -7.682 1.00 67.88 71 ARG A CA 1
ATOM 558 C C . ARG A 1 71 ? 7.922 -22.022 -7.144 1.00 67.88 71 ARG A C 1
ATOM 560 O O . ARG A 1 71 ? 6.855 -22.423 -7.607 1.00 67.88 71 ARG A O 1
ATOM 567 N N . TRP A 1 72 ? 8.007 -21.077 -6.214 1.00 67.56 72 TRP A N 1
ATOM 568 C CA . TRP A 1 72 ? 6.832 -20.459 -5.608 1.00 67.56 72 TRP A CA 1
ATOM 569 C C . TRP A 1 72 ? 6.022 -19.651 -6.610 1.00 67.56 72 TRP A C 1
ATOM 571 O O . TRP A 1 72 ? 4.801 -19.704 -6.569 1.00 67.56 72 TRP A O 1
ATOM 581 N N . ARG A 1 73 ? 6.674 -19.021 -7.594 1.00 64.50 73 ARG A N 1
ATOM 582 C CA . ARG A 1 73 ? 5.988 -18.340 -8.700 1.00 64.50 73 ARG A CA 1
ATOM 583 C C . ARG A 1 73 ? 5.122 -19.291 -9.500 1.00 64.50 73 ARG A C 1
ATOM 585 O O . ARG A 1 73 ? 3.934 -19.044 -9.663 1.00 64.50 73 ARG A O 1
ATOM 592 N N . LYS A 1 74 ? 5.717 -20.388 -9.977 1.00 70.06 74 LYS A N 1
ATOM 593 C CA . LYS A 1 74 ? 5.000 -21.385 -10.776 1.00 70.06 74 LYS A CA 1
ATOM 594 C C . LYS A 1 74 ? 3.826 -21.958 -9.989 1.00 70.06 74 LYS A C 1
ATOM 596 O O . LYS A 1 74 ? 2.747 -22.149 -10.543 1.00 70.06 74 LYS A O 1
ATOM 601 N N . TRP A 1 75 ? 4.028 -22.193 -8.696 1.00 75.12 75 TRP A N 1
ATOM 602 C CA . TRP A 1 75 ? 2.981 -22.690 -7.819 1.00 75.12 75 TRP A CA 1
ATOM 603 C C . TRP A 1 75 ? 1.861 -21.664 -7.586 1.00 75.12 75 TRP A C 1
ATOM 605 O O . TRP A 1 75 ? 0.698 -22.017 -7.753 1.00 75.12 75 TRP A O 1
ATOM 615 N N . MET A 1 76 ? 2.185 -20.406 -7.274 1.00 67.00 76 MET A N 1
ATOM 616 C CA . MET A 1 76 ? 1.204 -19.330 -7.069 1.00 67.00 76 MET A CA 1
ATOM 617 C C . MET A 1 76 ? 0.409 -19.049 -8.347 1.00 67.00 76 MET A C 1
ATOM 619 O O . MET A 1 76 ? -0.812 -18.981 -8.277 1.00 67.00 76 MET A O 1
ATOM 623 N N . GLY A 1 77 ? 1.074 -18.993 -9.507 1.00 67.06 77 GLY A N 1
ATOM 624 C CA . GLY A 1 77 ? 0.418 -18.841 -10.810 1.00 67.06 77 GLY A CA 1
ATOM 625 C C . GLY A 1 77 ? -0.488 -20.026 -11.146 1.00 67.06 77 GLY A C 1
ATOM 626 O O . GLY A 1 77 ? -1.623 -19.841 -11.560 1.00 67.06 77 GLY A O 1
ATOM 627 N N . SER A 1 78 ? -0.065 -21.261 -10.857 1.00 76.94 78 SER A N 1
ATOM 628 C CA . SER A 1 78 ? -0.925 -22.445 -11.054 1.00 76.94 78 SER A CA 1
ATOM 629 C C . SER A 1 78 ? -2.123 -22.487 -10.092 1.00 76.94 78 SER A C 1
ATOM 631 O O . SER A 1 78 ? -3.128 -23.124 -10.392 1.00 76.94 78 SER A O 1
ATOM 633 N N . ASN A 1 79 ? -2.028 -21.818 -8.938 1.00 79.62 79 ASN A N 1
ATOM 634 C CA . ASN A 1 79 ? -3.033 -21.822 -7.870 1.00 79.62 79 ASN A CA 1
ATOM 635 C C . ASN A 1 79 ? -3.606 -20.418 -7.604 1.00 79.62 79 ASN A C 1
ATOM 637 O O . ASN A 1 79 ? -3.988 -20.096 -6.475 1.00 79.62 79 ASN A O 1
ATOM 641 N N . TRP A 1 80 ? -3.669 -19.560 -8.624 1.00 74.25 80 TRP A N 1
ATOM 642 C CA . TRP A 1 80 ? -4.112 -18.168 -8.483 1.00 74.25 80 TRP A CA 1
ATOM 643 C C . TRP A 1 80 ? -5.546 -18.063 -7.928 1.00 74.25 80 TRP A C 1
ATOM 645 O O . TRP A 1 80 ? -5.848 -17.188 -7.112 1.00 74.25 80 TRP A O 1
ATOM 655 N N . SER A 1 81 ? -6.411 -19.018 -8.293 1.00 77.50 81 SER A N 1
ATOM 656 C CA . SER A 1 81 ? -7.815 -19.100 -7.872 1.00 77.50 81 SER A CA 1
ATOM 657 C C . SER A 1 81 ? -7.996 -19.288 -6.362 1.00 77.50 81 SER A C 1
ATOM 659 O O . SER A 1 81 ? -9.042 -18.921 -5.823 1.00 77.50 81 SER A O 1
ATOM 661 N N . LEU A 1 82 ? -6.967 -19.764 -5.645 1.00 80.75 82 LEU A N 1
ATOM 662 C CA . LEU A 1 82 ? -7.009 -19.896 -4.187 1.00 80.75 82 LEU A CA 1
ATOM 663 C C . LEU A 1 82 ? -7.272 -18.551 -3.496 1.00 80.75 82 LEU A C 1
ATOM 665 O O . LEU A 1 82 ? -7.981 -18.511 -2.493 1.00 80.75 82 LEU A O 1
ATOM 669 N N . SER A 1 83 ? -6.774 -17.445 -4.058 1.00 75.69 83 SER A N 1
ATOM 670 C CA . SER A 1 83 ? -7.038 -16.100 -3.525 1.00 75.69 83 SER A CA 1
ATOM 671 C C . SER A 1 83 ? -8.523 -15.740 -3.566 1.00 75.69 83 SER A C 1
ATOM 673 O O . SER A 1 83 ? -9.042 -15.135 -2.625 1.00 75.69 83 SER A O 1
ATOM 675 N N . ILE A 1 84 ? -9.229 -16.150 -4.624 1.00 80.12 84 ILE A N 1
ATOM 676 C CA . ILE A 1 84 ? -10.670 -15.919 -4.762 1.00 80.12 84 ILE A CA 1
ATOM 677 C C . ILE A 1 84 ? -11.425 -16.762 -3.740 1.00 80.12 84 ILE A C 1
ATOM 679 O O . ILE A 1 84 ? -12.245 -16.223 -2.997 1.00 80.12 84 ILE A O 1
ATOM 683 N N . TYR A 1 85 ? -11.112 -18.057 -3.641 1.00 86.19 85 TYR A N 1
ATOM 684 C CA . TYR A 1 85 ? -11.749 -18.936 -2.659 1.00 86.19 85 TYR A CA 1
ATOM 685 C C . TYR A 1 85 ? -11.530 -18.443 -1.225 1.00 86.19 85 TYR A C 1
ATOM 687 O O . TYR A 1 85 ? -12.487 -18.349 -0.458 1.00 86.19 85 TYR A O 1
ATOM 695 N N . ALA A 1 86 ? -10.304 -18.040 -0.883 1.00 85.94 86 ALA A N 1
ATOM 696 C CA . ALA A 1 86 ? -9.988 -17.460 0.418 1.00 85.94 86 ALA A CA 1
ATOM 697 C C . ALA A 1 86 ? -10.795 -16.178 0.688 1.00 85.94 86 ALA A C 1
ATOM 699 O O . ALA A 1 86 ? -11.325 -16.008 1.785 1.00 85.94 86 ALA A O 1
ATOM 700 N N . SER A 1 87 ? -10.950 -15.310 -0.317 1.00 85.06 87 SER A N 1
ATOM 701 C CA . SER A 1 87 ? -11.717 -14.061 -0.202 1.00 85.06 87 SER A CA 1
ATOM 702 C C . SER A 1 87 ? -13.211 -14.320 0.006 1.00 85.06 87 SER A C 1
ATOM 704 O O . SER A 1 87 ? -13.832 -13.703 0.872 1.00 85.06 87 SER A O 1
ATOM 706 N N . VAL A 1 88 ? -13.790 -15.271 -0.732 1.00 86.62 88 VAL A N 1
ATOM 707 C CA . VAL A 1 88 ? -15.197 -15.674 -0.580 1.00 86.62 88 VAL A CA 1
ATOM 708 C C . VAL A 1 88 ? -15.442 -16.263 0.810 1.00 86.62 88 VAL A C 1
ATOM 710 O O . VAL A 1 88 ? -16.375 -15.844 1.496 1.00 86.62 88 VAL A O 1
ATOM 713 N N . VAL A 1 89 ? -14.575 -17.172 1.271 1.00 93.00 89 VAL A N 1
ATOM 714 C CA . VAL A 1 89 ? -14.651 -17.737 2.629 1.00 93.00 89 VAL A CA 1
ATOM 715 C C . VAL A 1 89 ? -14.531 -16.640 3.685 1.00 93.00 89 VAL A C 1
ATOM 717 O O . VAL A 1 89 ? -15.332 -16.596 4.618 1.00 93.00 89 VAL A O 1
ATOM 720 N N . TYR A 1 90 ? -13.590 -15.712 3.523 1.00 89.25 90 TYR A N 1
ATOM 721 C CA . TYR A 1 90 ? -13.404 -14.591 4.439 1.00 89.25 90 TYR A CA 1
ATOM 722 C C . TYR A 1 90 ? -14.651 -13.697 4.537 1.00 89.25 90 TYR A C 1
ATOM 724 O O . TYR A 1 90 ? -15.098 -13.382 5.642 1.00 89.25 90 TYR A O 1
ATOM 732 N N . LEU A 1 91 ? -15.268 -13.342 3.405 1.00 91.31 91 LEU A N 1
ATOM 733 C CA . LEU A 1 91 ? -16.505 -12.555 3.388 1.00 91.31 91 LEU A CA 1
ATOM 734 C C . LEU A 1 91 ? -17.668 -13.304 4.049 1.00 91.31 91 LEU A C 1
ATOM 736 O O . LEU A 1 91 ? -18.389 -12.719 4.862 1.00 91.31 91 LEU A O 1
ATOM 740 N N . MET A 1 92 ? -17.822 -14.603 3.767 1.00 94.50 92 MET A N 1
ATOM 741 C CA . MET A 1 92 ? -18.828 -15.437 4.432 1.00 94.50 92 MET A CA 1
ATOM 742 C C . MET A 1 92 ? -18.631 -15.448 5.950 1.00 94.50 92 MET A C 1
ATOM 744 O O . MET A 1 92 ? -19.605 -15.297 6.692 1.00 94.50 92 MET A O 1
ATOM 748 N N . LEU A 1 93 ? -17.386 -15.565 6.423 1.00 94.81 93 LEU A N 1
ATOM 749 C CA . LEU A 1 93 ? -17.065 -15.511 7.849 1.00 94.81 93 LEU A CA 1
ATOM 750 C C . LEU A 1 93 ? -17.419 -14.151 8.463 1.00 94.81 93 LEU A C 1
ATOM 752 O O . LEU A 1 93 ? -18.056 -14.130 9.515 1.00 94.81 93 LEU A O 1
ATOM 756 N N . ILE A 1 94 ? -17.094 -13.028 7.809 1.00 93.31 94 ILE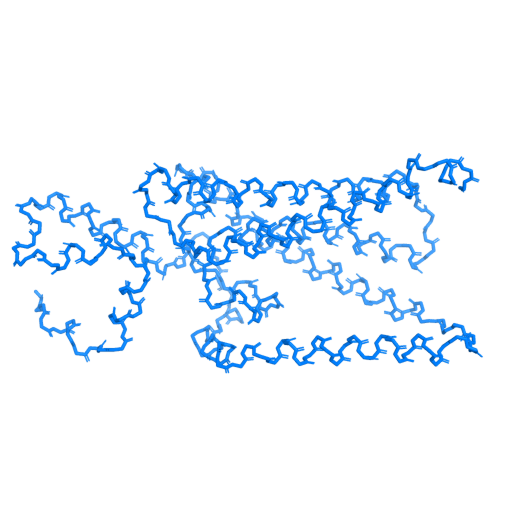 A N 1
ATOM 757 C CA . ILE A 1 94 ? -17.453 -11.685 8.300 1.00 93.31 94 ILE A CA 1
ATOM 758 C C . ILE A 1 94 ? -18.963 -11.565 8.499 1.00 93.31 94 ILE A C 1
ATOM 760 O O . ILE A 1 94 ? -19.411 -11.229 9.598 1.00 93.31 94 ILE A O 1
ATOM 764 N N . PHE A 1 95 ? -19.759 -11.848 7.465 1.00 94.19 95 PHE A N 1
ATOM 765 C CA . PHE A 1 95 ? -21.211 -11.683 7.550 1.00 94.19 95 PHE A CA 1
ATOM 766 C C . PHE A 1 95 ? -21.847 -12.670 8.537 1.00 94.19 95 PHE A C 1
ATOM 768 O O . PHE A 1 95 ? -22.779 -12.307 9.262 1.00 94.19 95 PHE A O 1
ATOM 775 N N . SER A 1 96 ? -21.309 -13.889 8.630 1.00 94.06 96 SER A N 1
ATOM 776 C CA . SER A 1 96 ? -21.754 -14.892 9.603 1.00 94.06 96 SER A CA 1
ATOM 777 C C . SER A 1 96 ? -21.479 -14.445 11.038 1.00 94.06 96 SER A C 1
ATOM 779 O O . SER A 1 96 ? -22.393 -14.444 11.865 1.00 94.06 96 SER A O 1
ATOM 781 N N . VAL A 1 97 ? -20.256 -13.990 11.333 1.00 93.00 97 VAL A N 1
ATOM 782 C CA . VAL A 1 97 ? -19.879 -13.475 12.658 1.00 93.00 97 VAL A CA 1
ATOM 783 C C . VAL A 1 97 ? -20.709 -12.246 13.009 1.00 93.00 97 VAL A C 1
ATOM 785 O O . VAL A 1 97 ? -21.248 -12.182 14.112 1.00 93.00 97 VAL A O 1
ATOM 788 N N . GLN A 1 98 ? -20.897 -11.308 12.075 1.00 92.06 98 GLN A N 1
ATOM 789 C CA . GLN A 1 98 ? -21.766 -10.150 12.290 1.00 92.06 98 GLN A CA 1
ATOM 790 C C . GLN A 1 98 ? -23.188 -10.580 12.667 1.00 92.06 98 GLN A C 1
ATOM 792 O O . GLN A 1 98 ? -23.732 -10.063 13.639 1.00 92.06 98 GLN A O 1
ATOM 797 N N . LYS A 1 99 ? -23.781 -11.550 11.955 1.00 93.19 99 LYS A N 1
ATOM 798 C CA . LYS A 1 99 ? -25.133 -12.058 12.244 1.00 93.19 99 LYS A CA 1
ATOM 799 C C . LYS A 1 99 ? -25.218 -12.735 13.615 1.00 93.19 99 LYS A C 1
ATOM 801 O O . LYS A 1 99 ? -26.165 -12.467 14.349 1.00 93.19 99 LYS A O 1
ATOM 806 N N . ILE A 1 100 ? -24.233 -13.561 13.971 1.00 93.88 100 ILE A N 1
ATOM 807 C CA . ILE A 1 100 ? -24.170 -14.258 15.268 1.00 93.88 100 ILE A CA 1
ATOM 808 C C . ILE A 1 100 ? -23.989 -13.263 16.425 1.00 93.88 100 ILE A C 1
ATOM 810 O O . ILE A 1 100 ? -24.564 -13.450 17.500 1.00 93.88 100 ILE A O 1
ATOM 814 N N . MET A 1 101 ? -23.219 -12.196 16.207 1.00 92.06 101 MET A N 1
ATOM 815 C CA . MET A 1 101 ? -22.891 -11.205 17.232 1.00 92.06 101 MET A CA 1
ATOM 816 C C . MET A 1 101 ? -23.973 -10.140 17.445 1.00 92.06 101 MET A C 1
ATOM 818 O O . MET A 1 101 ? -23.906 -9.446 18.454 1.00 92.06 101 MET A O 1
ATOM 822 N N . LYS A 1 102 ? -24.995 -10.024 16.577 1.00 90.12 102 LYS A N 1
ATOM 823 C CA . LYS A 1 102 ? -26.077 -9.023 16.734 1.00 90.12 102 LYS A CA 1
ATOM 824 C C . LYS A 1 102 ? -26.765 -9.075 18.102 1.00 90.12 102 LYS A C 1
ATOM 826 O O . LYS A 1 102 ? -27.099 -8.031 18.645 1.00 90.12 102 LYS A O 1
ATOM 831 N N . ASN A 1 103 ? -26.939 -10.276 18.655 1.00 92.50 103 ASN A N 1
ATOM 832 C CA . ASN A 1 103 ? -27.650 -10.503 19.918 1.00 92.50 103 ASN A CA 1
ATOM 833 C C . ASN A 1 103 ? -26.706 -10.879 21.075 1.00 92.50 103 ASN A C 1
ATOM 835 O O . ASN A 1 103 ? -27.149 -11.447 22.071 1.00 92.50 103 ASN A O 1
ATOM 839 N N . ARG A 1 104 ? -25.395 -10.636 20.939 1.00 90.00 104 ARG A N 1
ATOM 840 C CA . ARG A 1 104 ? -24.384 -11.002 21.943 1.00 90.00 104 ARG A CA 1
ATOM 841 C C . ARG A 1 104 ? -23.575 -9.781 22.364 1.00 90.00 104 ARG A C 1
ATOM 843 O O . ARG A 1 104 ? -23.327 -8.881 21.568 1.00 90.00 104 ARG A O 1
ATOM 850 N N . ALA A 1 105 ? -23.122 -9.770 23.616 1.00 86.88 105 ALA A N 1
ATOM 851 C CA . ALA A 1 105 ? -22.208 -8.738 24.091 1.00 86.88 105 ALA A CA 1
ATOM 852 C C . ALA A 1 105 ? -20.856 -8.815 23.342 1.00 86.88 105 ALA A C 1
ATOM 854 O O . ALA A 1 105 ? -20.377 -9.917 23.057 1.00 86.88 105 ALA A O 1
ATOM 855 N N . PRO A 1 106 ? -20.221 -7.672 23.021 1.00 87.69 106 PRO A N 1
ATOM 856 C CA . PRO A 1 106 ? -18.946 -7.651 22.312 1.00 87.69 106 PRO A CA 1
ATOM 857 C C . PRO A 1 106 ? -17.811 -8.202 23.183 1.00 87.69 106 PRO A C 1
ATOM 859 O O . PRO A 1 106 ? -17.681 -7.859 24.359 1.00 87.69 106 PRO A O 1
ATOM 862 N N . PHE A 1 107 ? -16.938 -9.015 22.588 1.00 87.19 107 PHE A N 1
ATOM 863 C CA . PHE A 1 107 ? -15.775 -9.563 23.284 1.00 87.19 107 PHE A CA 1
ATOM 864 C C . PHE A 1 107 ? -14.711 -8.493 23.567 1.00 87.19 107 PHE A C 1
ATOM 866 O O . PHE A 1 107 ? -14.371 -7.669 22.715 1.00 87.19 107 PHE A O 1
ATOM 873 N N . THR A 1 108 ? -14.103 -8.544 24.753 1.00 86.31 108 THR A N 1
ATOM 874 C CA . THR A 1 108 ? -13.029 -7.633 25.178 1.00 86.31 108 THR A CA 1
ATOM 875 C C . THR A 1 108 ? -11.646 -8.126 24.734 1.00 86.31 108 THR A C 1
ATOM 877 O O . THR A 1 108 ? -10.736 -8.325 25.534 1.00 86.31 108 THR A O 1
ATOM 880 N N . LEU A 1 109 ? -11.432 -8.251 23.423 1.00 88.00 109 LEU A N 1
ATOM 881 C CA . LEU A 1 109 ? -10.183 -8.766 22.827 1.00 88.00 109 LEU A CA 1
ATOM 882 C C . LEU A 1 109 ? -9.034 -7.742 22.790 1.00 88.00 109 LEU A C 1
ATOM 884 O O . LEU A 1 109 ? -8.176 -7.780 21.912 1.00 88.00 109 LEU A O 1
ATOM 888 N N . ARG A 1 110 ? -8.995 -6.802 23.739 1.00 86.88 110 ARG A N 1
ATOM 889 C CA . ARG A 1 110 ? -8.076 -5.651 23.697 1.00 86.88 110 ARG A CA 1
ATOM 890 C C . ARG A 1 110 ? -6.611 -6.068 23.655 1.00 86.88 110 ARG A C 1
ATOM 892 O O . ARG A 1 110 ? -5.873 -5.534 22.844 1.00 86.88 110 ARG A O 1
ATOM 899 N N . ARG A 1 111 ? -6.194 -7.016 24.501 1.00 89.44 111 ARG A N 1
ATOM 900 C CA . ARG A 1 111 ? -4.794 -7.479 24.553 1.00 89.44 111 ARG A CA 1
ATOM 901 C C . ARG A 1 111 ? -4.372 -8.139 23.243 1.00 89.44 111 ARG A C 1
ATOM 903 O O . ARG A 1 111 ? -3.321 -7.797 22.714 1.00 89.44 111 ARG A O 1
ATOM 910 N N . ALA A 1 112 ? -5.221 -9.016 22.708 1.00 92.44 112 ALA A N 1
ATOM 911 C CA . ALA A 1 112 ? -4.991 -9.664 21.422 1.00 92.44 112 ALA A CA 1
ATOM 912 C C . ALA A 1 112 ? -4.912 -8.631 20.287 1.00 92.44 112 ALA A C 1
ATOM 914 O O . ALA A 1 112 ? -3.968 -8.655 19.509 1.00 92.44 112 ALA A O 1
ATOM 915 N N . LEU A 1 113 ? -5.836 -7.664 20.250 1.00 90.00 113 LEU A N 1
ATOM 916 C CA . LEU A 1 113 ? -5.841 -6.588 19.256 1.00 90.00 113 LEU A CA 1
ATOM 917 C C . LEU A 1 113 ? -4.615 -5.669 19.377 1.00 90.00 113 LEU A C 1
ATOM 919 O O . LEU A 1 113 ? -4.059 -5.255 18.365 1.00 90.00 113 LEU A O 1
ATOM 923 N N . THR A 1 114 ? -4.172 -5.356 20.597 1.00 92.12 114 THR A N 1
ATOM 924 C CA . THR A 1 114 ? -2.936 -4.594 20.826 1.00 92.12 114 THR A CA 1
ATOM 925 C C . THR A 1 114 ? -1.726 -5.366 20.317 1.00 92.12 114 THR A C 1
ATOM 927 O O . THR A 1 114 ? -0.943 -4.809 19.559 1.00 92.12 114 THR A O 1
ATOM 930 N N . CYS A 1 115 ? -1.586 -6.640 20.695 1.00 94.44 115 CYS A N 1
ATOM 931 C CA . CYS A 1 115 ? -0.486 -7.490 20.241 1.00 94.44 115 CYS A CA 1
ATOM 932 C C . CYS A 1 115 ? -0.468 -7.589 18.711 1.00 94.44 115 CYS A C 1
ATOM 934 O O . CYS A 1 115 ? 0.561 -7.336 18.096 1.00 94.44 115 CYS A O 1
ATOM 936 N N . TRP A 1 116 ? -1.632 -7.813 18.100 1.00 93.38 116 TRP A N 1
ATOM 937 C CA . TRP A 1 116 ? -1.799 -7.842 16.652 1.00 93.38 116 TRP A CA 1
ATOM 938 C C . TRP A 1 116 ? -1.361 -6.536 15.976 1.00 93.38 116 TRP A C 1
ATOM 940 O O . TRP A 1 116 ? -0.562 -6.567 15.044 1.00 93.38 116 TRP A O 1
ATOM 950 N N . ASN A 1 117 ? -1.818 -5.379 16.470 1.00 93.56 117 ASN A N 1
ATOM 951 C CA . ASN A 1 117 ? -1.415 -4.083 15.918 1.00 93.56 117 ASN A CA 1
ATOM 952 C C . ASN A 1 117 ? 0.080 -3.795 16.123 1.00 93.56 117 ASN A C 1
ATOM 954 O O . ASN A 1 117 ? 0.691 -3.185 15.252 1.00 93.56 117 ASN A O 1
ATOM 958 N N . ILE A 1 118 ? 0.686 -4.247 17.228 1.00 93.94 118 ILE A N 1
ATOM 959 C CA . ILE A 1 118 ? 2.138 -4.145 17.446 1.00 93.94 118 ILE A CA 1
ATOM 960 C C . ILE A 1 118 ? 2.890 -5.018 16.438 1.00 93.94 118 ILE A C 1
ATOM 962 O O . ILE A 1 118 ? 3.841 -4.542 15.826 1.00 93.94 118 ILE A O 1
ATOM 966 N N . CYS A 1 119 ? 2.452 -6.259 16.215 1.00 92.31 119 CYS A N 1
ATOM 967 C CA . CYS A 1 119 ? 3.046 -7.138 15.207 1.00 92.31 119 CYS A CA 1
ATOM 968 C C . CYS A 1 119 ? 2.945 -6.531 13.802 1.00 92.31 119 CYS A C 1
ATOM 970 O O . CYS A 1 119 ? 3.938 -6.497 13.079 1.00 92.31 119 CYS A O 1
ATOM 972 N N . LEU A 1 120 ? 1.778 -5.992 13.436 1.00 88.75 120 LEU A N 1
ATOM 973 C CA . LEU A 1 120 ? 1.576 -5.321 12.151 1.00 88.75 120 LEU A CA 1
ATOM 974 C C . LEU A 1 120 ? 2.412 -4.044 12.011 1.00 88.75 120 LEU A C 1
ATOM 976 O O . LEU A 1 120 ? 2.955 -3.786 10.935 1.00 88.75 120 LEU A O 1
ATOM 980 N N . ALA A 1 121 ? 2.553 -3.261 13.084 1.00 91.94 121 ALA A N 1
ATOM 981 C CA . ALA A 1 121 ? 3.413 -2.084 13.102 1.00 91.94 121 ALA A CA 1
ATOM 982 C C . ALA A 1 121 ? 4.885 -2.476 12.927 1.00 91.94 121 ALA A C 1
ATOM 984 O O . ALA A 1 121 ? 5.551 -1.933 12.050 1.00 91.94 121 ALA A O 1
ATOM 985 N N . ALA A 1 122 ? 5.374 -3.458 13.690 1.00 90.56 122 ALA A N 1
ATOM 986 C CA . ALA A 1 122 ? 6.743 -3.955 13.586 1.00 90.56 122 ALA A CA 1
ATOM 987 C C . ALA A 1 122 ? 7.039 -4.502 12.183 1.00 90.56 122 ALA A C 1
ATOM 989 O O . ALA A 1 122 ? 8.042 -4.128 11.582 1.00 90.56 122 ALA A O 1
ATOM 990 N N . PHE A 1 123 ? 6.138 -5.320 11.630 1.00 88.06 123 PHE A N 1
ATOM 991 C CA . PHE A 1 123 ? 6.250 -5.832 10.266 1.00 88.06 123 PHE A CA 1
ATOM 992 C C . PHE A 1 123 ? 6.331 -4.697 9.237 1.00 88.06 123 PHE A C 1
ATOM 994 O O . PHE A 1 123 ? 7.223 -4.696 8.392 1.00 88.06 123 PHE A O 1
ATOM 1001 N N . SER A 1 124 ? 5.455 -3.695 9.348 1.00 86.69 124 SER A N 1
ATOM 1002 C CA . SER A 1 124 ? 5.429 -2.558 8.418 1.00 86.69 124 SER A CA 1
ATOM 1003 C C . SER A 1 124 ? 6.672 -1.668 8.545 1.00 86.69 124 SER A C 1
ATOM 1005 O O . SER A 1 124 ? 7.191 -1.200 7.535 1.00 86.69 124 SER A O 1
ATOM 1007 N N . ILE A 1 125 ? 7.189 -1.458 9.764 1.00 88.50 125 ILE A N 1
ATOM 1008 C CA . ILE A 1 125 ? 8.427 -0.701 10.012 1.00 88.50 125 ILE A CA 1
ATOM 1009 C C . ILE A 1 125 ? 9.626 -1.437 9.413 1.00 88.50 125 ILE A C 1
ATOM 1011 O O . ILE A 1 125 ? 10.403 -0.828 8.681 1.00 88.50 125 ILE A O 1
ATOM 1015 N N . MET A 1 126 ? 9.766 -2.739 9.683 1.00 84.81 126 MET A N 1
ATOM 1016 C CA . MET A 1 126 ? 10.841 -3.552 9.106 1.00 84.81 126 MET A CA 1
ATOM 1017 C C . MET A 1 126 ? 10.763 -3.567 7.576 1.00 84.81 126 MET A C 1
ATOM 1019 O O . MET A 1 126 ? 11.778 -3.361 6.915 1.00 84.81 126 MET A O 1
ATOM 1023 N N . GLY A 1 127 ? 9.558 -3.730 7.018 1.00 81.38 127 GLY A N 1
ATOM 1024 C CA . GLY A 1 127 ? 9.316 -3.650 5.579 1.00 81.38 127 GLY A CA 1
ATOM 1025 C C . GLY A 1 127 ? 9.748 -2.304 4.998 1.00 81.38 127 GLY A C 1
ATOM 1026 O O . GLY A 1 127 ? 10.527 -2.271 4.051 1.00 81.38 127 GLY A O 1
ATOM 1027 N N . PHE A 1 128 ? 9.333 -1.191 5.607 1.00 84.44 128 PHE A N 1
ATOM 1028 C CA . PHE A 1 128 ? 9.712 0.148 5.153 1.00 84.44 128 PHE A CA 1
ATOM 1029 C C . PHE A 1 128 ? 11.225 0.393 5.228 1.00 84.44 128 PHE A C 1
ATOM 1031 O O . PHE A 1 128 ? 11.813 0.875 4.263 1.00 84.44 128 PHE A O 1
ATOM 1038 N N . LEU A 1 129 ? 11.875 0.029 6.338 1.00 84.81 129 LEU A N 1
ATOM 1039 C CA . LEU A 1 129 ? 13.327 0.173 6.486 1.00 84.81 129 LEU A CA 1
ATOM 1040 C C . LEU A 1 129 ? 14.100 -0.666 5.461 1.00 84.81 129 LEU A C 1
ATOM 1042 O O . LEU A 1 129 ? 15.199 -0.284 5.065 1.00 84.81 129 LEU A O 1
ATOM 1046 N N . ARG A 1 130 ? 13.520 -1.781 5.005 1.00 80.94 130 ARG A N 1
ATOM 1047 C CA . ARG A 1 130 ? 14.116 -2.655 3.993 1.00 80.94 130 ARG A CA 1
ATOM 1048 C C . ARG A 1 130 ? 13.899 -2.160 2.560 1.00 80.94 130 ARG A C 1
ATOM 1050 O O . ARG A 1 130 ? 14.815 -2.315 1.753 1.00 80.94 130 ARG A O 1
ATOM 1057 N N . THR A 1 131 ? 12.731 -1.597 2.236 1.00 77.25 131 THR A N 1
ATOM 1058 C CA . THR A 1 131 ? 12.368 -1.195 0.859 1.00 77.25 131 THR A CA 1
ATOM 1059 C C . THR A 1 131 ? 12.657 0.276 0.549 1.00 77.25 131 THR A C 1
ATOM 1061 O O . THR A 1 131 ? 12.909 0.625 -0.602 1.00 77.25 131 THR A O 1
ATOM 1064 N N . ALA A 1 132 ? 12.658 1.165 1.546 1.00 81.06 132 ALA A N 1
ATOM 1065 C CA . ALA A 1 132 ? 12.881 2.592 1.315 1.00 81.06 132 ALA A CA 1
ATOM 1066 C C . ALA A 1 132 ? 14.285 2.918 0.769 1.00 81.06 132 ALA A C 1
ATOM 1068 O O . ALA A 1 132 ? 14.363 3.672 -0.203 1.00 81.06 132 ALA A O 1
ATOM 1069 N N . PRO A 1 133 ? 15.392 2.357 1.303 1.00 81.69 133 PRO A N 1
ATOM 1070 C CA . PRO A 1 133 ? 16.730 2.635 0.775 1.00 81.69 133 PRO A CA 1
ATOM 1071 C C . PRO A 1 133 ? 16.891 2.206 -0.686 1.00 81.69 133 PRO A C 1
ATOM 1073 O O . PRO A 1 133 ? 17.546 2.900 -1.459 1.00 81.69 133 PRO A O 1
ATOM 1076 N N . GLU A 1 134 ? 16.251 1.100 -1.076 1.00 75.88 134 GLU A N 1
ATOM 1077 C CA . GLU A 1 134 ? 16.210 0.624 -2.459 1.00 75.88 134 GLU A CA 1
ATOM 1078 C C . GLU A 1 134 ? 15.530 1.652 -3.370 1.00 75.88 134 GLU A C 1
ATOM 1080 O O . GLU A 1 134 ? 16.116 2.069 -4.369 1.00 75.88 134 GLU A O 1
ATOM 1085 N N . LEU A 1 135 ? 14.332 2.115 -2.995 1.00 78.56 135 LEU A N 1
ATOM 1086 C CA . LEU A 1 135 ? 13.590 3.099 -3.779 1.00 78.56 135 LEU A CA 1
ATOM 1087 C C . LEU A 1 135 ? 14.368 4.414 -3.924 1.00 78.56 135 LEU A C 1
ATOM 1089 O O . LEU A 1 135 ? 14.470 4.954 -5.026 1.00 78.56 135 LEU A O 1
ATOM 1093 N N . PHE A 1 136 ? 14.950 4.916 -2.831 1.00 82.38 136 PHE A N 1
ATOM 1094 C CA . PHE A 1 136 ? 15.739 6.147 -2.865 1.00 82.38 136 PHE A CA 1
ATOM 1095 C C . PHE A 1 136 ? 17.006 6.006 -3.704 1.00 82.38 136 PHE A C 1
ATOM 1097 O O . PHE A 1 136 ? 17.359 6.947 -4.412 1.00 82.38 136 PHE A O 1
ATOM 1104 N N . HIS A 1 137 ? 17.677 4.855 -3.651 1.00 77.81 137 HIS A N 1
ATOM 1105 C CA . HIS A 1 137 ? 18.868 4.608 -4.457 1.00 77.81 137 HIS A CA 1
ATOM 1106 C C . HIS A 1 137 ? 18.539 4.606 -5.953 1.00 77.81 137 HIS A C 1
ATOM 1108 O O . HIS A 1 137 ? 19.191 5.308 -6.726 1.00 77.81 137 HIS A O 1
ATOM 1114 N N . VAL A 1 138 ? 17.483 3.890 -6.355 1.00 74.44 138 VAL A N 1
ATOM 1115 C CA . VAL A 1 138 ? 17.037 3.864 -7.755 1.00 74.44 138 VAL A CA 1
ATOM 1116 C C . VAL A 1 138 ? 16.618 5.261 -8.208 1.00 74.44 138 VAL A C 1
ATOM 1118 O O . VAL A 1 138 ? 16.996 5.679 -9.297 1.00 74.44 138 VAL A O 1
ATOM 1121 N N . LEU A 1 139 ? 15.923 6.031 -7.368 1.00 80.62 139 LEU A N 1
ATOM 1122 C CA . LEU A 1 139 ? 15.501 7.388 -7.722 1.00 80.62 139 LEU A CA 1
ATOM 1123 C C . LEU A 1 139 ? 16.677 8.368 -7.879 1.00 80.62 139 LEU A C 1
ATOM 1125 O O . LEU A 1 139 ? 16.596 9.277 -8.701 1.00 80.62 139 LEU A O 1
ATOM 1129 N N . LYS A 1 140 ? 17.763 8.182 -7.117 1.00 79.81 140 LYS A N 1
ATOM 1130 C CA . LYS A 1 140 ? 18.987 8.998 -7.207 1.00 79.81 140 LYS A CA 1
ATOM 1131 C C . LYS A 1 140 ? 19.870 8.656 -8.408 1.00 79.81 140 LYS A C 1
ATOM 1133 O O . LYS A 1 140 ? 20.786 9.419 -8.702 1.00 79.81 140 LYS A O 1
ATOM 1138 N N . SER A 1 141 ? 19.635 7.517 -9.056 1.00 76.56 141 SER A N 1
ATOM 1139 C CA . SER A 1 141 ? 20.380 7.111 -10.249 1.00 76.56 141 SER A CA 1
ATOM 1140 C C . SER A 1 141 ? 20.004 7.958 -11.472 1.00 76.56 141 SER A C 1
ATOM 1142 O O . SER A 1 141 ? 18.936 8.574 -11.518 1.00 76.56 141 SER A O 1
ATOM 1144 N N . GLU A 1 142 ? 20.877 8.002 -12.480 1.00 72.06 142 GLU A N 1
ATOM 1145 C CA . GLU A 1 142 ? 20.591 8.705 -13.734 1.00 72.06 142 GLU A CA 1
ATOM 1146 C C . GLU A 1 142 ? 19.349 8.116 -14.422 1.00 72.06 142 GLU A C 1
ATOM 1148 O O . GLU A 1 142 ? 19.247 6.906 -14.639 1.00 72.06 142 GLU A O 1
ATOM 1153 N N . GLY A 1 143 ? 18.366 8.970 -14.731 1.00 68.62 143 GLY A N 1
ATOM 1154 C CA . GLY A 1 143 ? 17.062 8.526 -15.239 1.00 68.62 143 GLY A CA 1
ATOM 1155 C C . GLY A 1 143 ? 16.218 7.758 -14.209 1.00 68.62 143 GLY A C 1
ATOM 1156 O O . GLY A 1 143 ? 15.279 7.054 -14.586 1.00 68.62 143 GLY A O 1
ATOM 1157 N N . GLY A 1 144 ? 16.527 7.888 -12.913 1.00 70.62 144 GLY A N 1
ATOM 1158 C CA . GLY A 1 144 ? 16.018 7.053 -11.823 1.00 70.62 144 GLY A CA 1
ATOM 1159 C C . GLY A 1 144 ? 14.499 6.939 -11.717 1.00 70.62 144 GLY A C 1
ATOM 1160 O O . GLY A 1 144 ? 13.989 5.878 -11.361 1.00 70.62 144 GLY A O 1
ATOM 1161 N N . PHE A 1 145 ? 13.752 7.980 -12.099 1.00 75.50 145 PHE A N 1
ATOM 1162 C CA . PHE A 1 145 ? 12.289 7.913 -12.137 1.00 75.50 145 PHE A CA 1
ATOM 1163 C C . PHE A 1 145 ? 11.794 6.904 -13.183 1.00 75.50 145 PHE A C 1
ATOM 1165 O O . PHE A 1 145 ? 11.034 5.997 -12.845 1.00 75.50 145 PHE A O 1
ATOM 1172 N N . HIS A 1 146 ? 12.300 6.985 -14.417 1.00 70.56 146 HIS A N 1
ATOM 1173 C CA . HIS A 1 146 ? 11.983 6.027 -15.477 1.00 70.56 146 HIS A CA 1
ATOM 1174 C C . HIS A 1 146 ? 12.465 4.618 -15.109 1.00 70.56 146 HIS A C 1
ATOM 1176 O O . HIS A 1 146 ? 11.698 3.661 -15.211 1.00 70.56 146 HIS A O 1
ATOM 1182 N N . LYS A 1 147 ? 13.687 4.487 -14.571 1.00 69.19 147 LYS A N 1
ATOM 1183 C CA . LYS A 1 147 ? 14.223 3.188 -14.130 1.00 69.19 147 LYS A CA 1
ATOM 1184 C C . LYS A 1 147 ? 13.368 2.546 -13.033 1.00 69.19 147 LYS A C 1
ATOM 1186 O O . LYS A 1 147 ? 13.093 1.354 -13.096 1.00 69.19 147 LYS A O 1
ATOM 1191 N N . SER A 1 148 ? 12.872 3.333 -12.077 1.00 71.12 148 SER A N 1
ATOM 1192 C CA . SER A 1 148 ? 12.023 2.832 -10.986 1.00 71.12 148 SER A CA 1
ATOM 1193 C C . SER A 1 148 ? 10.640 2.343 -11.433 1.00 71.12 148 SER A C 1
ATOM 1195 O O . SER A 1 148 ? 10.021 1.557 -10.721 1.00 71.12 148 SER A O 1
ATOM 1197 N N . ILE A 1 149 ? 10.155 2.808 -12.589 1.00 69.62 149 ILE A N 1
ATOM 1198 C CA . ILE A 1 149 ? 8.794 2.555 -13.083 1.00 69.62 149 ILE A CA 1
ATOM 1199 C C . ILE A 1 149 ? 8.785 1.577 -14.261 1.00 69.62 149 ILE A C 1
ATOM 1201 O O . ILE A 1 149 ? 7.806 0.864 -14.452 1.00 69.62 149 ILE A O 1
ATOM 1205 N N . CYS A 1 150 ? 9.855 1.513 -15.052 1.00 65.81 1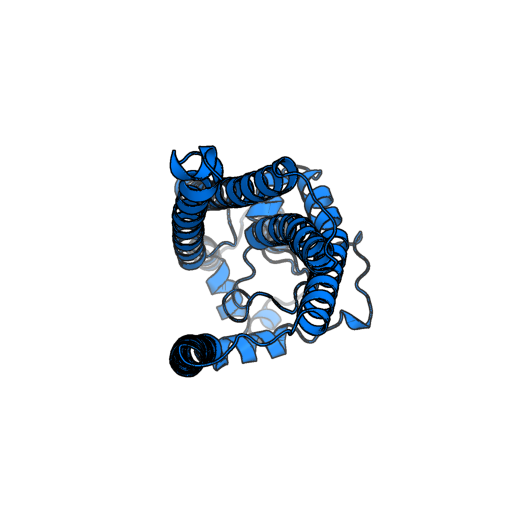50 CYS A N 1
ATOM 1206 C CA . CYS A 1 150 ? 9.873 0.752 -16.303 1.00 65.81 150 CYS A CA 1
ATOM 1207 C C . CYS A 1 150 ? 10.887 -0.398 -16.317 1.00 65.81 150 CYS A C 1
ATOM 1209 O O . CYS A 1 150 ? 10.670 -1.361 -17.057 1.00 65.81 150 CYS A O 1
ATOM 1211 N N . ILE A 1 151 ? 11.939 -0.350 -15.485 1.00 65.19 151 ILE A N 1
ATOM 1212 C CA . ILE A 1 151 ? 13.008 -1.361 -15.478 1.00 65.19 151 ILE A CA 1
ATOM 1213 C C . ILE A 1 151 ? 12.780 -2.398 -14.379 1.00 65.19 151 ILE A C 1
ATOM 1215 O O . ILE A 1 151 ? 12.594 -2.087 -13.200 1.00 65.19 151 ILE A O 1
ATOM 1219 N N . ARG A 1 152 ? 12.829 -3.673 -14.772 1.00 59.56 152 ARG A N 1
ATOM 1220 C CA . ARG A 1 152 ? 12.714 -4.809 -13.862 1.00 59.56 152 ARG A CA 1
ATOM 1221 C C . ARG A 1 152 ? 14.051 -5.050 -13.166 1.00 59.56 152 ARG A C 1
ATOM 1223 O O . ARG 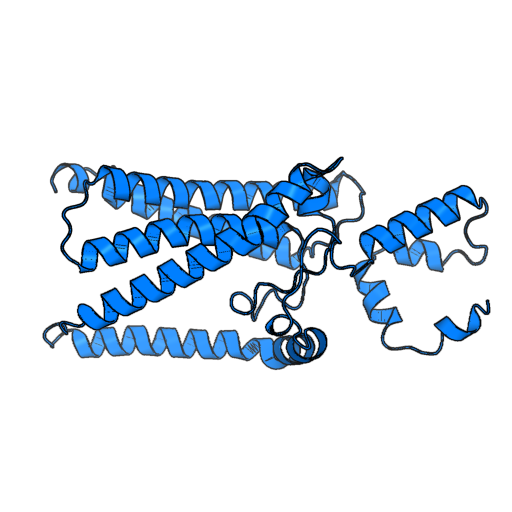A 1 152 ? 15.043 -5.332 -13.812 1.00 59.56 152 ARG A O 1
ATOM 1230 N N . TYR A 1 153 ? 14.037 -5.044 -11.839 1.00 55.88 153 TYR A N 1
ATOM 1231 C CA . TYR A 1 153 ? 15.116 -5.612 -11.024 1.00 55.88 153 TYR A CA 1
ATOM 1232 C C . TYR A 1 153 ? 14.555 -6.715 -10.137 1.00 55.88 153 TYR A C 1
ATOM 1234 O O . TYR A 1 153 ? 13.381 -6.679 -9.745 1.00 55.88 153 TYR A O 1
ATOM 1242 N N . HIS A 1 154 ? 15.401 -7.689 -9.832 1.00 48.53 154 HIS A N 1
ATOM 1243 C CA . HIS A 1 154 ? 15.082 -8.779 -8.934 1.00 48.53 154 HIS A CA 1
ATOM 1244 C C . HIS A 1 154 ? 15.224 -8.282 -7.492 1.00 48.53 154 HIS A C 1
ATOM 1246 O O . HIS A 1 154 ? 16.326 -8.052 -7.013 1.00 48.53 154 HIS A O 1
ATOM 1252 N N . HIS A 1 155 ? 14.104 -8.052 -6.807 1.00 52.12 155 HIS A N 1
ATOM 1253 C CA . HIS A 1 155 ? 14.123 -7.803 -5.368 1.00 52.12 155 HIS A CA 1
ATOM 1254 C C . HIS A 1 155 ? 13.335 -8.895 -4.661 1.00 52.12 155 HIS A C 1
ATOM 1256 O O . HIS A 1 155 ? 12.206 -9.222 -5.022 1.00 52.12 155 HIS A O 1
ATOM 1262 N N . ILE A 1 156 ? 13.998 -9.482 -3.672 1.00 50.66 156 ILE A N 1
ATOM 1263 C CA . ILE A 1 156 ? 13.615 -10.715 -2.986 1.00 50.66 156 ILE A CA 1
ATOM 1264 C C . ILE A 1 156 ? 12.773 -10.429 -1.722 1.00 50.66 156 ILE A C 1
ATOM 1266 O O . ILE A 1 156 ? 12.332 -11.335 -1.026 1.00 50.66 156 ILE A O 1
ATOM 1270 N N . THR A 1 157 ? 12.460 -9.169 -1.416 1.00 42.88 157 THR A N 1
ATOM 1271 C CA . THR A 1 157 ? 12.044 -8.772 -0.058 1.00 42.88 157 THR A CA 1
ATOM 1272 C C . THR A 1 157 ? 10.555 -8.562 0.182 1.00 42.88 157 THR A C 1
ATOM 1274 O O . THR A 1 157 ? 10.182 -7.930 1.167 1.00 42.88 157 THR A O 1
ATOM 1277 N N . VAL A 1 158 ? 9.664 -9.140 -0.627 1.00 45.28 158 VAL A N 1
ATOM 1278 C CA . VAL A 1 158 ? 8.222 -9.055 -0.337 1.00 45.28 158 VAL A CA 1
ATOM 1279 C C . VAL A 1 158 ? 7.549 -10.416 -0.446 1.00 45.28 158 VAL A C 1
ATOM 1281 O O . VAL A 1 158 ? 6.914 -10.745 -1.443 1.00 45.28 158 VAL A O 1
ATOM 1284 N N . LEU A 1 159 ? 7.639 -11.195 0.629 1.00 46.22 159 LEU A N 1
ATOM 1285 C CA . LEU A 1 159 ? 7.068 -12.541 0.689 1.00 46.22 159 LEU A CA 1
ATOM 1286 C C . LEU A 1 159 ? 5.555 -12.583 0.996 1.00 46.22 159 LEU A C 1
ATOM 1288 O O . LEU A 1 159 ? 4.997 -13.671 1.042 1.00 46.22 159 LEU A O 1
ATOM 1292 N N . ILE A 1 160 ? 4.864 -11.459 1.253 1.00 46.22 160 ILE A N 1
ATOM 1293 C CA . ILE A 1 160 ? 3.492 -11.539 1.811 1.00 46.22 160 ILE A CA 1
ATOM 1294 C C . ILE A 1 160 ? 2.401 -10.780 1.040 1.00 46.22 160 ILE A C 1
ATOM 1296 O O . ILE A 1 160 ? 1.233 -11.091 1.252 1.00 46.22 160 ILE A O 1
ATOM 1300 N N . TYR A 1 161 ? 2.682 -9.875 0.092 1.00 40.78 161 TYR A N 1
ATOM 1301 C CA . TYR A 1 161 ? 1.560 -9.122 -0.498 1.00 40.78 161 TYR A CA 1
ATOM 1302 C C . TYR A 1 161 ? 0.883 -9.714 -1.736 1.00 40.78 161 TYR A C 1
ATOM 1304 O O . TYR A 1 161 ? -0.309 -9.475 -1.871 1.00 40.78 161 TYR A O 1
ATOM 1312 N N . THR A 1 162 ? 1.498 -10.504 -2.620 1.00 49.22 162 THR A N 1
ATOM 1313 C CA . THR A 1 162 ? 0.798 -10.729 -3.900 1.00 49.22 162 THR A CA 1
ATOM 1314 C C . THR A 1 162 ? 0.852 -12.130 -4.469 1.00 49.22 162 THR A C 1
ATOM 1316 O O . THR A 1 162 ? 1.464 -12.401 -5.491 1.00 49.22 162 THR A O 1
ATOM 1319 N N . TRP A 1 163 ? 0.008 -12.987 -3.895 1.00 46.12 163 TRP A N 1
ATOM 1320 C CA . TRP A 1 163 ? -0.544 -14.155 -4.590 1.00 46.12 163 TRP A CA 1
ATOM 1321 C C . TRP A 1 163 ? -1.064 -13.842 -6.004 1.00 46.12 163 TRP A C 1
ATOM 1323 O O . TRP A 1 163 ? -1.060 -14.721 -6.855 1.00 46.12 163 TRP A O 1
ATOM 1333 N N . TYR A 1 164 ? -1.453 -12.587 -6.272 1.00 40.53 164 TYR A N 1
ATOM 1334 C CA . TYR A 1 164 ? -1.988 -12.150 -7.563 1.00 40.53 164 TYR A CA 1
ATOM 1335 C C . TYR A 1 164 ? -1.008 -11.354 -8.454 1.00 40.53 164 TYR A C 1
ATOM 1337 O O . TYR A 1 164 ? -1.063 -11.483 -9.668 1.00 40.53 164 TYR A O 1
ATOM 1345 N N . THR A 1 165 ? -0.074 -10.566 -7.901 1.00 46.38 165 THR A N 1
ATOM 1346 C CA . THR A 1 165 ? 0.892 -9.766 -8.703 1.00 46.38 165 THR A CA 1
ATOM 1347 C C . THR A 1 165 ? 2.321 -10.309 -8.706 1.00 46.38 165 THR A C 1
ATOM 1349 O O . THR A 1 165 ? 3.213 -9.647 -9.218 1.00 46.38 165 THR A O 1
ATOM 1352 N N . TYR A 1 166 ? 2.583 -11.483 -8.131 1.00 48.31 166 TYR A N 1
ATOM 1353 C CA . TYR A 1 166 ? 3.930 -12.065 -8.133 1.00 48.31 166 TYR A CA 1
ATOM 1354 C C . TYR A 1 166 ? 4.299 -12.733 -9.471 1.00 48.31 166 TYR A C 1
ATOM 1356 O O . TYR A 1 166 ? 5.474 -12.963 -9.762 1.00 48.31 166 TYR A O 1
ATOM 1364 N N . GLU A 1 167 ? 3.311 -13.018 -10.321 1.00 39.22 167 GLU A N 1
ATOM 1365 C CA . GLU A 1 167 ? 3.568 -13.546 -11.662 1.00 39.22 167 GLU A CA 1
ATOM 1366 C C . GLU A 1 167 ? 4.163 -12.481 -12.596 1.00 39.22 167 GLU A C 1
ATOM 1368 O O . GLU A 1 167 ? 5.047 -12.779 -13.402 1.00 39.22 167 GLU A O 1
ATOM 1373 N N . ALA A 1 168 ? 3.775 -11.219 -12.411 1.00 44.34 168 ALA A N 1
ATOM 1374 C CA . ALA A 1 168 ? 4.289 -10.097 -13.170 1.00 44.34 168 ALA A CA 1
ATOM 1375 C C . ALA A 1 168 ? 5.192 -9.242 -12.276 1.00 44.34 168 ALA A C 1
ATOM 1377 O O . ALA A 1 168 ? 4.734 -8.526 -11.393 1.00 44.34 168 ALA A O 1
ATOM 1378 N N . TYR A 1 169 ? 6.504 -9.327 -12.486 1.00 54.88 169 TYR A N 1
ATOM 1379 C CA . TYR A 1 169 ? 7.463 -8.379 -11.916 1.00 54.88 169 TYR A CA 1
ATOM 1380 C C . TYR A 1 169 ? 7.190 -6.994 -12.519 1.00 54.88 169 TYR A C 1
ATOM 1382 O O . TYR A 1 169 ? 7.824 -6.605 -13.503 1.00 54.88 169 TYR A O 1
ATOM 1390 N N . GLU A 1 170 ? 6.211 -6.299 -11.951 1.00 61.03 170 GLU A N 1
ATOM 1391 C CA . GLU A 1 170 ? 5.804 -4.948 -12.312 1.00 61.03 170 GLU A CA 1
ATOM 1392 C C . GLU A 1 170 ? 6.716 -3.964 -11.564 1.00 61.03 170 GLU A C 1
ATOM 1394 O O . GLU A 1 170 ? 6.631 -3.866 -10.336 1.00 61.03 170 GLU A O 1
ATOM 1399 N N . PRO A 1 171 ? 7.604 -3.229 -12.253 1.00 66.44 171 PRO A N 1
ATOM 1400 C CA . PRO A 1 171 ? 8.484 -2.258 -11.602 1.00 66.44 171 PRO A CA 1
ATOM 1401 C C . PRO A 1 171 ? 7.767 -1.189 -10.739 1.00 66.44 171 PRO A C 1
ATOM 1403 O O . PRO A 1 171 ? 8.277 -0.894 -9.652 1.00 66.44 171 PRO A O 1
ATOM 1406 N N . PRO A 1 172 ? 6.558 -0.685 -11.102 1.00 71.94 172 PRO A N 1
ATOM 1407 C CA . PRO A 1 172 ? 5.800 0.268 -10.281 1.00 71.94 172 PRO A CA 1
ATOM 1408 C C . PRO A 1 172 ? 5.488 -0.230 -8.864 1.00 71.94 172 PRO A C 1
ATOM 1410 O O . PRO A 1 172 ? 5.266 0.571 -7.954 1.00 71.94 172 PRO A O 1
ATOM 1413 N N . LEU A 1 173 ? 5.512 -1.549 -8.644 1.00 72.69 173 LEU A N 1
ATOM 1414 C CA . LEU A 1 173 ? 5.202 -2.173 -7.360 1.00 72.69 173 LEU A CA 1
ATOM 1415 C C . LEU A 1 173 ? 6.100 -1.679 -6.215 1.00 72.69 173 LEU A C 1
ATOM 1417 O O . LEU A 1 173 ? 5.656 -1.649 -5.069 1.00 72.69 173 LEU A O 1
ATOM 1421 N N . ARG A 1 174 ? 7.336 -1.246 -6.494 1.00 75.62 174 ARG A N 1
ATOM 1422 C CA . ARG A 1 174 ? 8.273 -0.741 -5.466 1.00 75.62 174 ARG A CA 1
ATOM 1423 C C . ARG A 1 174 ? 7.770 0.514 -4.780 1.00 75.62 174 ARG A C 1
ATOM 1425 O O . ARG A 1 174 ? 7.885 0.651 -3.559 1.00 75.62 174 ARG A O 1
ATOM 1432 N N . TRP A 1 175 ? 7.187 1.411 -5.571 1.00 79.06 175 TRP A N 1
ATOM 1433 C CA . TRP A 1 175 ? 6.547 2.614 -5.067 1.00 79.06 175 TRP A CA 1
ATOM 1434 C C . TRP A 1 175 ? 5.345 2.249 -4.208 1.00 79.06 175 TRP A C 1
ATOM 1436 O O . TRP A 1 175 ? 5.243 2.719 -3.075 1.00 79.06 175 TRP A O 1
ATOM 1446 N N . PHE A 1 176 ? 4.494 1.345 -4.705 1.00 80.62 176 PHE A N 1
ATOM 1447 C CA . PHE A 1 176 ? 3.295 0.915 -3.991 1.00 80.62 176 PHE A CA 1
ATOM 1448 C C . PHE A 1 176 ? 3.616 0.236 -2.663 1.00 80.62 176 PHE A C 1
ATOM 1450 O O . PHE A 1 176 ? 2.997 0.552 -1.650 1.00 80.62 176 PHE A O 1
ATOM 1457 N N . MET A 1 177 ? 4.622 -0.635 -2.644 1.00 79.31 177 MET A N 1
ATOM 1458 C CA . MET A 1 177 ? 5.085 -1.304 -1.434 1.00 79.31 177 MET A CA 1
ATOM 1459 C C . MET A 1 177 ? 5.644 -0.304 -0.421 1.00 79.31 177 MET A C 1
ATOM 1461 O O . MET A 1 177 ? 5.209 -0.277 0.728 1.00 79.31 177 MET A O 1
ATOM 1465 N N . THR A 1 178 ? 6.578 0.551 -0.845 1.00 82.50 178 THR A N 1
ATOM 1466 C CA . THR A 1 178 ? 7.287 1.458 0.068 1.00 82.50 178 THR A CA 1
ATOM 1467 C C . THR A 1 178 ? 6.345 2.491 0.681 1.00 82.50 178 THR A C 1
ATOM 1469 O O . THR A 1 178 ? 6.365 2.695 1.897 1.00 82.50 178 THR A O 1
ATOM 1472 N N . MET A 1 179 ? 5.469 3.101 -0.126 1.00 86.62 179 MET A N 1
ATOM 1473 C CA . MET A 1 179 ? 4.486 4.063 0.379 1.00 86.62 179 MET A CA 1
ATOM 1474 C C . MET A 1 179 ? 3.460 3.389 1.300 1.00 86.62 179 MET A C 1
ATOM 1476 O O . MET A 1 179 ? 3.105 3.950 2.337 1.00 86.62 179 MET A O 1
ATOM 1480 N N . ASN A 1 180 ? 3.023 2.168 0.969 1.00 88.94 180 ASN A N 1
ATOM 1481 C CA . ASN A 1 180 ? 2.055 1.445 1.782 1.00 88.94 180 ASN A CA 1
ATOM 1482 C C . ASN A 1 180 ? 2.649 1.032 3.131 1.00 88.94 180 ASN A C 1
ATOM 1484 O O . ASN A 1 180 ? 2.033 1.302 4.160 1.00 88.94 180 ASN A O 1
ATOM 1488 N N . MET A 1 181 ? 3.858 0.459 3.145 1.00 87.12 181 MET A N 1
ATOM 1489 C CA . MET A 1 181 ? 4.552 0.084 4.381 1.00 87.12 181 MET A CA 1
ATOM 1490 C C . MET A 1 181 ? 4.803 1.297 5.280 1.00 87.12 181 MET A C 1
ATOM 1492 O O . MET A 1 181 ? 4.599 1.205 6.489 1.00 87.12 181 MET A O 1
ATOM 1496 N N . PHE A 1 182 ? 5.144 2.457 4.708 1.00 90.19 182 PHE A N 1
ATOM 1497 C CA . PHE A 1 182 ? 5.278 3.703 5.464 1.00 90.19 182 PHE A CA 1
ATOM 1498 C C . PHE A 1 182 ? 3.966 4.122 6.144 1.00 90.19 182 PHE A C 1
ATOM 1500 O O . PHE A 1 182 ? 3.916 4.335 7.358 1.00 90.19 182 PHE A O 1
ATOM 1507 N N . VAL A 1 183 ? 2.874 4.217 5.378 1.00 92.19 183 VAL A N 1
ATOM 1508 C CA . VAL A 1 183 ? 1.582 4.665 5.920 1.00 92.19 183 VAL A CA 1
ATOM 1509 C C . VAL A 1 183 ? 1.010 3.639 6.904 1.00 92.19 183 VAL A C 1
ATOM 1511 O O . VAL A 1 183 ? 0.454 4.018 7.936 1.00 92.19 183 VAL A O 1
ATOM 1514 N N . HIS A 1 184 ? 1.184 2.343 6.640 1.00 89.75 184 HIS A N 1
ATOM 1515 C CA . HIS A 1 184 ? 0.776 1.267 7.543 1.00 89.75 184 HIS A CA 1
ATOM 1516 C C . HIS A 1 184 ? 1.594 1.241 8.834 1.00 89.75 184 HIS A C 1
ATOM 1518 O O . HIS A 1 184 ? 1.007 1.045 9.898 1.00 89.75 184 HIS A O 1
ATOM 1524 N N . ALA A 1 185 ? 2.899 1.522 8.786 1.00 91.75 185 ALA A N 1
ATOM 1525 C CA . ALA A 1 185 ? 3.710 1.676 9.990 1.00 91.75 185 ALA A CA 1
ATOM 1526 C C . ALA A 1 185 ? 3.127 2.756 10.917 1.00 91.75 185 ALA A C 1
ATOM 1528 O O . ALA A 1 185 ? 2.961 2.515 12.115 1.00 91.75 185 ALA A O 1
ATOM 1529 N N . LEU A 1 186 ? 2.723 3.907 10.367 1.00 93.56 186 LEU A N 1
ATOM 1530 C CA . LEU A 1 186 ? 2.098 4.988 11.139 1.00 93.56 186 LEU A CA 1
ATOM 1531 C C . LEU A 1 186 ? 0.686 4.627 11.629 1.00 93.56 186 LEU A C 1
ATOM 1533 O O . LEU A 1 186 ? 0.358 4.842 12.798 1.00 93.56 186 LEU A O 1
ATOM 1537 N N . MET A 1 187 ? -0.147 4.051 10.759 1.00 94.12 187 MET A N 1
ATOM 1538 C CA . MET A 1 187 ? -1.530 3.684 11.076 1.00 94.12 187 MET A CA 1
ATOM 1539 C C . MET A 1 187 ? -1.608 2.603 12.164 1.00 94.12 187 MET A C 1
ATOM 1541 O O . MET A 1 187 ? -2.348 2.762 13.138 1.00 94.12 187 MET A O 1
ATOM 1545 N N . TYR A 1 188 ? -0.844 1.515 12.033 1.00 93.19 188 TYR A N 1
ATOM 1546 C CA . TYR A 1 188 ? -0.857 0.429 13.015 1.00 93.19 188 TYR A CA 1
ATOM 1547 C C . TYR A 1 188 ? -0.228 0.852 14.341 1.00 93.19 188 TYR A C 1
ATOM 1549 O O . TYR A 1 188 ? -0.759 0.495 15.393 1.00 93.19 188 TYR A O 1
ATOM 1557 N N . SER A 1 189 ? 0.810 1.696 14.313 1.00 93.00 189 SER A N 1
ATOM 1558 C CA . SER A 1 189 ? 1.349 2.314 15.532 1.00 93.00 189 SER A CA 1
ATOM 1559 C C . SER A 1 189 ? 0.290 3.166 16.239 1.00 93.00 189 SER A C 1
ATOM 1561 O O . SER A 1 189 ? 0.101 3.048 17.450 1.00 93.00 189 SER A O 1
ATOM 1563 N N . TYR A 1 190 ? -0.479 3.964 15.489 1.00 93.19 190 TYR A N 1
ATOM 1564 C CA . TYR A 1 190 ? -1.604 4.726 16.037 1.00 93.19 190 TYR A CA 1
ATOM 1565 C C . TYR A 1 190 ? -2.676 3.817 16.660 1.00 93.19 190 TYR A C 1
ATOM 1567 O O . TYR A 1 190 ? -3.144 4.090 17.768 1.00 93.19 190 TYR A O 1
ATOM 1575 N N . TYR A 1 191 ? -3.051 2.716 16.001 1.00 91.19 191 TYR A N 1
ATOM 1576 C CA . TYR A 1 191 ? -4.037 1.778 16.546 1.00 91.19 191 TYR A CA 1
ATOM 1577 C C . TYR A 1 191 ? -3.536 1.013 17.773 1.00 91.19 191 TYR A C 1
ATOM 1579 O O . TYR A 1 191 ? -4.317 0.827 18.708 1.00 91.19 191 TYR A O 1
ATOM 1587 N N . ALA A 1 192 ? -2.254 0.646 17.820 1.00 91.94 192 ALA A N 1
ATOM 1588 C CA . ALA A 1 192 ? -1.630 0.039 18.994 1.00 91.94 192 ALA A CA 1
ATOM 1589 C C . ALA A 1 192 ? -1.636 0.997 20.200 1.00 91.94 192 ALA A C 1
ATOM 1591 O O . ALA A 1 192 ? -2.037 0.625 21.304 1.00 91.94 192 ALA A O 1
ATOM 1592 N N . LEU A 1 193 ? -1.271 2.265 19.996 1.00 91.12 193 LEU A N 1
ATOM 1593 C CA . LEU A 1 193 ? -1.310 3.274 21.059 1.00 91.12 193 LEU A CA 1
ATOM 1594 C C . LEU A 1 193 ? -2.748 3.556 21.526 1.00 91.12 193 LEU A C 1
ATOM 1596 O O . LEU A 1 193 ? -3.016 3.689 22.724 1.00 91.12 193 LEU A O 1
ATOM 1600 N N . LYS A 1 194 ? -3.708 3.577 20.596 1.00 88.94 194 LYS A N 1
ATOM 1601 C CA . LYS A 1 194 ? -5.128 3.757 20.920 1.00 88.94 194 LYS A CA 1
ATOM 1602 C C . LYS A 1 194 ? -5.701 2.569 21.701 1.00 88.94 194 LYS A C 1
ATOM 1604 O O . LYS A 1 194 ? -6.504 2.773 22.615 1.00 88.94 194 LYS A O 1
ATOM 1609 N N . SER A 1 195 ? -5.284 1.336 21.404 1.00 88.62 195 SER A N 1
ATOM 1610 C CA . SER A 1 195 ? -5.715 0.148 22.154 1.00 88.62 195 SER A CA 1
ATOM 1611 C C . SER A 1 195 ? -5.107 0.081 23.563 1.00 88.62 195 SER A C 1
ATOM 1613 O O . SER A 1 195 ? -5.750 -0.457 24.469 1.00 88.62 195 SER A O 1
ATOM 1615 N N . LEU A 1 196 ? -3.954 0.728 23.780 1.00 89.56 196 LEU A N 1
ATOM 1616 C CA . LEU A 1 196 ? -3.340 0.985 25.092 1.00 89.56 196 LEU A CA 1
ATOM 1617 C C . LEU A 1 196 ? -4.009 2.122 25.894 1.00 89.56 196 LEU A C 1
ATOM 1619 O O . LEU A 1 196 ? -3.560 2.440 26.991 1.00 89.56 196 LEU A O 1
ATOM 1623 N N . LYS A 1 197 ? -5.107 2.709 25.393 1.00 86.94 197 LYS A N 1
ATOM 1624 C CA . LYS A 1 197 ? -5.833 3.843 26.004 1.00 86.94 197 LYS A CA 1
ATOM 1625 C C . LYS A 1 197 ? -5.014 5.138 26.117 1.00 86.94 197 LYS A C 1
ATOM 1627 O O . LYS A 1 197 ? -5.353 6.008 26.921 1.00 86.94 197 LYS A O 1
ATOM 1632 N N . VAL A 1 198 ? -3.991 5.310 25.281 1.00 89.69 198 VAL A N 1
ATOM 1633 C CA . VAL A 1 198 ? -3.291 6.594 25.168 1.00 89.69 198 VAL A CA 1
ATOM 1634 C C . VAL A 1 198 ? -4.231 7.612 24.514 1.00 89.69 198 VAL A C 1
ATOM 1636 O O . VAL A 1 198 ? -4.830 7.346 23.469 1.00 89.69 198 VAL A O 1
ATOM 1639 N N . LYS A 1 199 ? -4.391 8.785 25.137 1.00 87.50 199 LYS A N 1
ATOM 1640 C CA . LYS A 1 199 ? -5.182 9.890 24.577 1.00 87.50 199 LYS A CA 1
ATOM 1641 C C . LYS A 1 199 ? -4.371 10.577 23.479 1.00 87.50 199 LYS A C 1
ATOM 1643 O O . LYS A 1 199 ? -3.471 11.354 23.772 1.00 87.50 199 LYS A O 1
ATOM 1648 N N . ILE A 1 200 ? -4.690 10.285 22.221 1.00 87.31 200 ILE A N 1
ATOM 1649 C CA . ILE A 1 200 ? -4.020 10.877 21.057 1.00 87.31 200 ILE A CA 1
ATOM 1650 C C . ILE A 1 200 ? -4.915 11.977 20.469 1.00 87.31 200 ILE A C 1
ATOM 1652 O O . ILE A 1 200 ? -6.100 11.713 20.234 1.00 87.31 200 ILE A O 1
ATOM 1656 N N . PRO A 1 201 ? -4.388 13.187 20.199 1.00 87.75 201 PRO A N 1
ATOM 1657 C CA . PRO A 1 201 ? -5.186 14.257 19.620 1.00 87.75 201 PRO A CA 1
ATOM 1658 C C . PRO A 1 201 ? -5.688 13.908 18.216 1.00 87.75 201 PRO A C 1
ATOM 1660 O O . PRO A 1 201 ? -5.042 13.191 17.448 1.00 87.75 201 PRO A O 1
ATOM 1663 N N . ARG A 1 202 ? -6.847 14.474 17.862 1.00 81.25 202 ARG A N 1
ATOM 1664 C CA . ARG A 1 202 ? -7.551 14.2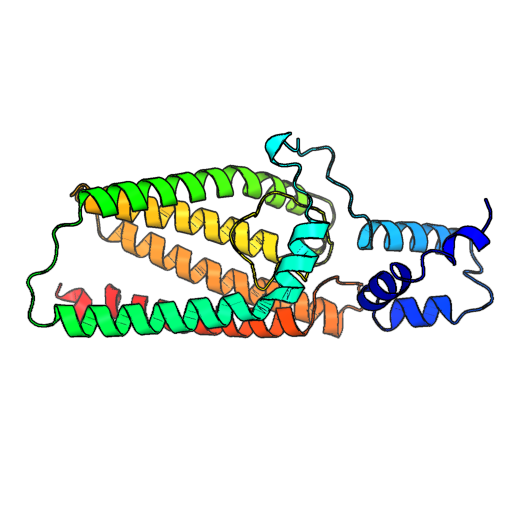39 16.590 1.00 81.25 202 ARG A CA 1
ATOM 1665 C C . ARG A 1 202 ? -6.703 14.568 15.355 1.00 81.25 202 ARG A C 1
ATOM 1667 O O . ARG A 1 202 ? -6.865 13.919 14.323 1.00 81.25 202 ARG A O 1
ATOM 1674 N N . ASN A 1 203 ? -5.767 15.507 15.485 1.00 85.81 203 ASN A N 1
ATOM 1675 C CA . ASN A 1 203 ? -4.870 15.941 14.413 1.00 85.81 203 ASN A CA 1
ATOM 1676 C C . ASN A 1 203 ? -4.023 14.786 13.855 1.00 85.81 203 ASN A C 1
ATOM 1678 O O . ASN A 1 203 ? -3.843 14.697 12.645 1.00 85.81 203 ASN A O 1
ATOM 1682 N N . TRP A 1 204 ? -3.578 13.848 14.701 1.00 89.50 204 TRP A N 1
ATOM 1683 C CA . TRP A 1 204 ? -2.799 12.687 14.249 1.00 89.50 204 TRP A CA 1
ATOM 1684 C C . TRP A 1 204 ? -3.621 11.731 13.393 1.00 89.50 204 TRP A C 1
ATOM 1686 O O . TRP A 1 204 ? -3.136 11.236 12.381 1.00 89.50 204 TRP A O 1
ATOM 1696 N N . ALA A 1 205 ? -4.880 11.497 13.771 1.00 87.94 205 ALA A N 1
ATOM 1697 C CA . ALA A 1 205 ? -5.772 10.666 12.972 1.00 87.94 205 ALA A CA 1
ATOM 1698 C C . ALA A 1 205 ? -6.026 11.307 11.599 1.00 87.94 205 ALA A C 1
ATOM 1700 O O . ALA A 1 205 ? -5.957 10.621 10.584 1.00 87.94 205 ALA A O 1
ATOM 1701 N N . MET A 1 206 ? -6.244 12.627 11.571 1.00 88.12 206 MET A N 1
ATOM 1702 C CA . MET A 1 206 ? -6.422 13.379 10.327 1.00 88.12 206 MET A CA 1
ATOM 1703 C C . MET A 1 206 ? -5.171 13.307 9.441 1.00 88.12 206 MET A C 1
ATOM 1705 O O . MET A 1 206 ? -5.284 12.986 8.262 1.00 88.12 206 MET A O 1
ATOM 1709 N N . MET A 1 207 ? -3.980 13.513 10.012 1.00 92.19 207 MET A N 1
ATOM 1710 C CA . MET A 1 207 ? -2.707 13.389 9.296 1.00 92.19 207 MET A CA 1
ATOM 1711 C C . MET A 1 207 ? -2.547 12.004 8.655 1.00 92.19 207 MET A C 1
ATOM 1713 O O . MET A 1 207 ? -2.214 11.922 7.477 1.00 92.19 207 MET A O 1
ATOM 1717 N N . ILE A 1 208 ? -2.837 10.923 9.389 1.00 92.56 208 ILE A N 1
ATOM 1718 C CA . ILE A 1 208 ? -2.769 9.553 8.851 1.00 92.56 208 ILE A CA 1
ATOM 1719 C C . ILE A 1 208 ? -3.731 9.389 7.675 1.00 92.56 208 ILE A C 1
ATOM 1721 O O . ILE A 1 208 ? -3.337 8.863 6.640 1.00 92.56 208 ILE A O 1
ATOM 1725 N N . THR A 1 209 ? -4.966 9.879 7.786 1.00 90.81 209 THR A N 1
ATOM 1726 C CA . THR A 1 209 ? -5.932 9.784 6.681 1.00 90.81 209 THR A CA 1
ATOM 1727 C C . THR A 1 209 ? -5.538 10.636 5.472 1.00 90.81 209 THR A C 1
ATOM 1729 O O . THR A 1 209 ? -5.745 10.212 4.339 1.00 90.81 209 THR A O 1
ATOM 1732 N N . CYS A 1 210 ? -4.891 11.787 5.682 1.00 91.94 210 CYS A N 1
ATOM 1733 C CA . CYS A 1 210 ? -4.324 12.587 4.596 1.00 91.94 210 CYS A CA 1
ATOM 1734 C C . CYS A 1 210 ? -3.169 11.852 3.903 1.00 91.94 210 CYS A C 1
ATOM 1736 O O . CYS A 1 210 ? -3.120 11.825 2.676 1.00 91.94 210 CYS A O 1
ATOM 1738 N N . LEU A 1 211 ? -2.285 11.203 4.669 1.00 92.56 211 LEU A N 1
ATOM 1739 C CA 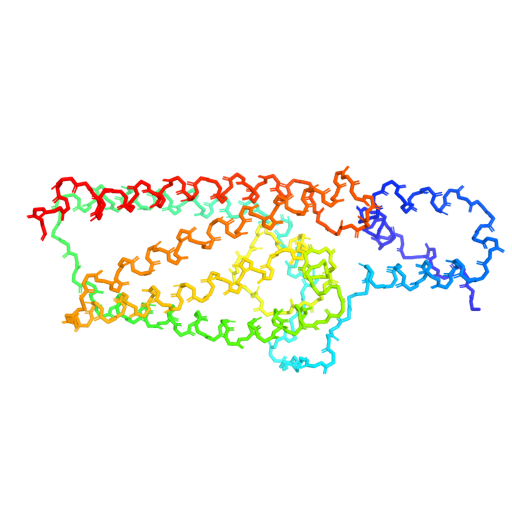. LEU A 1 211 ? -1.225 10.347 4.126 1.00 92.56 211 LEU A CA 1
ATOM 1740 C C . LEU A 1 211 ? -1.798 9.131 3.379 1.00 92.56 211 LEU A C 1
ATOM 1742 O O . LEU A 1 211 ? -1.249 8.700 2.368 1.00 92.56 211 LEU A O 1
ATOM 1746 N N . GLN A 1 212 ? -2.929 8.587 3.837 1.00 90.31 212 GLN A N 1
ATOM 1747 C CA . GLN A 1 212 ? -3.627 7.506 3.143 1.00 90.31 212 GLN A CA 1
ATOM 1748 C C . GLN A 1 212 ? -4.252 7.953 1.820 1.00 90.31 212 GLN A C 1
ATOM 1750 O O . GLN A 1 212 ? -4.258 7.187 0.863 1.00 90.31 212 GLN A O 1
ATOM 1755 N N . LEU A 1 213 ? -4.763 9.178 1.741 1.00 90.88 213 LEU A N 1
ATOM 1756 C CA . LEU A 1 213 ? -5.272 9.732 0.489 1.00 90.88 213 LEU A CA 1
ATOM 1757 C C . LEU A 1 213 ? -4.137 10.077 -0.475 1.00 90.88 213 LEU A C 1
ATOM 1759 O O . LEU A 1 213 ? -4.242 9.786 -1.666 1.00 90.88 213 LEU A O 1
ATOM 1763 N N . SER A 1 214 ? -3.030 10.630 0.028 1.00 91.19 214 SER A N 1
ATOM 1764 C CA . SER A 1 214 ? -1.888 10.976 -0.818 1.00 91.19 214 SER A CA 1
ATOM 1765 C C . SER A 1 214 ? -1.236 9.743 -1.450 1.00 91.19 214 SER A C 1
ATOM 1767 O O . SER A 1 214 ? -0.916 9.802 -2.635 1.00 91.19 214 SER A O 1
ATOM 1769 N N . GLN A 1 215 ? -1.127 8.604 -0.744 1.00 89.62 215 GLN A N 1
ATOM 1770 C CA . GLN A 1 215 ? -0.628 7.359 -1.362 1.00 89.62 215 GLN A CA 1
ATOM 1771 C C . GLN A 1 215 ? -1.508 6.892 -2.534 1.00 89.62 215 GLN A C 1
ATOM 1773 O O . GLN A 1 215 ? -0.988 6.348 -3.503 1.00 89.62 215 GLN A O 1
ATOM 1778 N N . MET A 1 216 ? -2.825 7.130 -2.490 1.00 89.94 216 MET A N 1
ATOM 1779 C CA . MET A 1 216 ? -3.721 6.738 -3.584 1.00 89.94 216 MET A CA 1
ATOM 1780 C C . MET A 1 216 ? -3.540 7.654 -4.798 1.00 89.94 216 MET A C 1
ATOM 1782 O O . MET A 1 216 ? -3.485 7.165 -5.922 1.00 89.94 216 MET A O 1
ATOM 1786 N N . VAL A 1 217 ? -3.362 8.964 -4.579 1.00 90.44 217 VAL A N 1
ATOM 1787 C CA . VAL A 1 217 ? -3.060 9.930 -5.651 1.00 90.44 217 VAL A CA 1
ATOM 1788 C C . VAL A 1 217 ? -1.723 9.608 -6.317 1.00 90.44 217 VAL A C 1
ATOM 1790 O O . VAL A 1 217 ? -1.658 9.509 -7.539 1.00 90.44 217 VAL A O 1
ATOM 1793 N N . VAL A 1 218 ? -0.670 9.378 -5.525 1.00 89.88 218 VAL A N 1
ATOM 1794 C CA . VAL A 1 218 ? 0.644 8.961 -6.041 1.00 89.88 218 VAL A CA 1
ATOM 1795 C C . VAL A 1 218 ? 0.526 7.640 -6.808 1.00 89.88 218 VAL A C 1
ATOM 1797 O O . VAL A 1 218 ? 1.086 7.514 -7.896 1.00 89.88 218 VAL A O 1
ATOM 1800 N N . GLY A 1 219 ? -0.268 6.692 -6.296 1.00 86.31 219 GLY A N 1
ATOM 1801 C CA . GLY A 1 219 ? -0.571 5.425 -6.957 1.00 86.31 219 GLY A CA 1
ATOM 1802 C C . GLY A 1 219 ? -1.166 5.593 -8.358 1.00 86.31 219 GLY A C 1
ATOM 1803 O O . GLY A 1 219 ? -0.685 4.982 -9.315 1.00 86.31 219 GLY A O 1
ATOM 1804 N N . VAL A 1 220 ? -2.173 6.460 -8.501 1.00 88.38 220 VAL A N 1
ATOM 1805 C CA . VAL A 1 220 ? -2.786 6.777 -9.803 1.00 88.38 220 VAL A CA 1
ATOM 1806 C C . VAL A 1 220 ? -1.781 7.459 -10.732 1.00 88.38 220 VAL A C 1
ATOM 1808 O O . VAL A 1 220 ? -1.646 7.041 -11.879 1.00 88.38 220 VAL A O 1
ATOM 1811 N N . THR A 1 221 ? -1.026 8.449 -10.248 1.00 88.62 221 THR A N 1
ATOM 1812 C CA . THR A 1 221 ? -0.039 9.181 -11.061 1.00 88.62 221 THR A CA 1
ATOM 1813 C C . THR A 1 221 ? 1.036 8.262 -11.640 1.00 88.62 221 THR A C 1
ATOM 1815 O O . THR A 1 221 ? 1.355 8.362 -12.823 1.00 88.62 221 THR A O 1
ATOM 1818 N N . ILE A 1 222 ? 1.571 7.332 -10.842 1.00 86.56 222 ILE A N 1
ATOM 1819 C CA . ILE A 1 222 ? 2.600 6.382 -11.295 1.00 86.56 222 ILE A CA 1
ATOM 1820 C C . ILE A 1 222 ? 2.049 5.448 -12.378 1.00 86.56 222 ILE A C 1
ATOM 1822 O O . ILE A 1 222 ? 2.713 5.220 -13.391 1.00 86.56 222 ILE A O 1
ATOM 1826 N N . ASN A 1 223 ? 0.829 4.932 -12.205 1.00 83.81 223 ASN A N 1
ATOM 1827 C CA . ASN A 1 223 ? 0.203 4.075 -13.215 1.00 83.81 223 ASN A CA 1
ATOM 1828 C C . ASN A 1 223 ? -0.139 4.849 -14.498 1.00 83.81 223 ASN A C 1
ATOM 1830 O O . ASN A 1 223 ? 0.090 4.340 -15.591 1.00 83.81 223 ASN A O 1
ATOM 1834 N N . MET A 1 224 ? -0.614 6.094 -14.385 1.00 85.25 224 MET A N 1
ATOM 1835 C CA . MET A 1 224 ? -0.864 6.965 -15.540 1.00 85.25 224 MET A CA 1
ATOM 1836 C C . MET A 1 224 ? 0.422 7.291 -16.303 1.00 85.25 224 MET A C 1
ATOM 1838 O O . MET A 1 224 ? 0.425 7.291 -17.531 1.00 85.25 224 MET A O 1
ATOM 1842 N N . TYR A 1 225 ? 1.529 7.520 -15.597 1.00 84.94 225 TYR A N 1
ATOM 1843 C CA . TYR A 1 225 ? 2.836 7.718 -16.221 1.00 84.94 225 TYR A CA 1
ATOM 1844 C C . TYR A 1 225 ? 3.343 6.440 -16.907 1.00 84.94 225 TYR A C 1
ATOM 1846 O O . TYR A 1 225 ? 3.841 6.499 -18.030 1.00 84.94 225 TYR A O 1
ATOM 1854 N N . SER A 1 226 ? 3.143 5.278 -16.277 1.00 79.56 226 SER A N 1
ATOM 1855 C CA . SER A 1 226 ? 3.456 3.969 -16.872 1.00 79.56 226 SER A CA 1
ATOM 1856 C C . SER A 1 226 ? 2.665 3.740 -18.165 1.00 79.56 226 SER A C 1
ATOM 1858 O O . SER A 1 226 ? 3.228 3.294 -19.164 1.00 79.56 226 SER A O 1
ATOM 1860 N N . LEU A 1 227 ? 1.378 4.106 -18.166 1.00 82.12 227 LEU A N 1
ATOM 1861 C CA . LEU A 1 227 ? 0.504 4.059 -19.338 1.00 82.12 227 LEU A CA 1
ATOM 1862 C C . LEU A 1 227 ? 0.982 5.015 -20.437 1.00 82.12 227 LEU A C 1
ATOM 1864 O O . LEU A 1 227 ? 1.070 4.618 -21.595 1.00 82.12 227 LEU A O 1
ATOM 1868 N N . TYR A 1 228 ? 1.322 6.255 -20.076 1.00 83.00 228 TYR A N 1
ATOM 1869 C CA . TYR A 1 228 ? 1.801 7.268 -21.015 1.00 83.00 228 TYR A CA 1
ATOM 1870 C C . TYR A 1 228 ? 3.086 6.831 -21.726 1.00 83.00 228 TYR A C 1
ATOM 1872 O O . TYR A 1 228 ? 3.166 6.894 -22.952 1.00 83.00 228 TYR A O 1
ATOM 1880 N N . ILE A 1 229 ? 4.069 6.331 -20.970 1.00 77.56 229 ILE A N 1
ATOM 1881 C CA . ILE A 1 229 ? 5.322 5.824 -21.537 1.00 77.56 229 ILE A CA 1
ATOM 1882 C C . ILE A 1 229 ? 5.044 4.690 -22.521 1.00 77.56 229 ILE A C 1
ATOM 1884 O O . ILE A 1 229 ? 5.580 4.680 -23.628 1.00 77.56 229 ILE A O 1
ATOM 1888 N N . LYS A 1 230 ? 4.181 3.754 -22.125 1.00 76.56 230 LYS A N 1
ATOM 1889 C CA . LYS A 1 230 ? 3.882 2.573 -22.926 1.00 76.56 230 LYS A CA 1
ATOM 1890 C C . LYS A 1 230 ? 3.095 2.894 -24.199 1.00 76.56 230 LYS A C 1
ATOM 1892 O O . LYS A 1 230 ? 3.313 2.248 -25.217 1.00 76.56 230 LYS A O 1
ATOM 1897 N N . ALA A 1 231 ? 2.189 3.869 -24.140 1.00 76.62 231 ALA A N 1
ATOM 1898 C CA . ALA A 1 231 ? 1.317 4.235 -25.252 1.00 76.62 231 ALA A CA 1
ATOM 1899 C C . ALA A 1 231 ? 1.948 5.244 -26.226 1.00 76.62 231 ALA A C 1
ATOM 1901 O O . ALA A 1 231 ? 1.683 5.167 -27.421 1.00 76.62 231 ALA A O 1
ATOM 1902 N N . PHE A 1 232 ? 2.765 6.184 -25.735 1.00 74.31 232 PHE A N 1
ATOM 1903 C CA . PHE A 1 232 ? 3.220 7.333 -26.531 1.00 74.31 232 PHE A CA 1
ATOM 1904 C C . PHE A 1 232 ? 4.740 7.467 -26.644 1.00 74.31 232 PHE A C 1
ATOM 1906 O O . PHE A 1 232 ? 5.216 8.045 -27.615 1.00 74.31 232 PHE A O 1
ATOM 1913 N N . ALA A 1 233 ? 5.517 6.964 -25.678 1.00 66.50 233 ALA A N 1
ATOM 1914 C CA . ALA A 1 233 ? 6.962 7.211 -25.646 1.00 66.50 233 ALA A CA 1
ATOM 1915 C C . ALA A 1 233 ? 7.794 6.164 -26.404 1.00 66.50 233 ALA A C 1
ATOM 1917 O O . ALA A 1 233 ? 8.990 6.374 -26.580 1.00 66.50 233 ALA A O 1
ATOM 1918 N N . GLY A 1 234 ? 7.203 5.035 -26.818 1.00 59.22 234 GLY A N 1
ATOM 1919 C CA . GLY A 1 234 ? 7.891 3.997 -27.602 1.00 59.22 234 GLY A CA 1
ATOM 1920 C C . GLY A 1 234 ? 9.098 3.349 -26.906 1.00 59.22 234 GLY A C 1
ATOM 1921 O O . GLY A 1 234 ? 9.874 2.653 -27.552 1.00 59.22 234 GLY A O 1
ATOM 1922 N N . THR A 1 235 ? 9.278 3.569 -25.600 1.00 62.12 235 THR A N 1
ATOM 1923 C CA . THR A 1 235 ? 10.380 2.989 -24.820 1.00 62.12 235 THR A CA 1
ATOM 1924 C C . THR A 1 235 ? 9.960 1.638 -24.231 1.00 62.12 235 THR A C 1
ATOM 1926 O O . THR A 1 235 ? 8.811 1.484 -23.800 1.00 62.12 235 THR A O 1
ATOM 1929 N N . PRO A 1 236 ? 10.858 0.634 -24.204 1.00 61.25 236 PRO A N 1
ATOM 1930 C CA . PRO A 1 236 ? 10.530 -0.692 -23.698 1.00 61.25 236 PRO A CA 1
ATOM 1931 C C . PRO A 1 236 ? 10.259 -0.628 -22.190 1.00 61.25 236 PRO A C 1
ATOM 1933 O O . PRO A 1 236 ? 11.157 -0.393 -21.385 1.00 61.25 236 PRO A O 1
ATOM 1936 N N . CYS A 1 237 ? 9.002 -0.841 -21.803 1.00 66.69 237 CYS A N 1
ATOM 1937 C CA . CYS A 1 237 ? 8.556 -0.867 -20.414 1.00 66.69 237 CYS A CA 1
ATOM 1938 C C . CYS A 1 237 ? 8.061 -2.271 -20.062 1.00 66.69 237 CYS A C 1
ATOM 1940 O O . CYS A 1 237 ? 7.181 -2.810 -20.734 1.00 66.69 237 CYS A O 1
ATOM 1942 N N . ALA A 1 238 ? 8.590 -2.849 -18.981 1.00 63.03 238 ALA A N 1
ATOM 1943 C CA . ALA A 1 238 ? 8.264 -4.212 -18.559 1.00 63.03 238 ALA A CA 1
ATOM 1944 C C . ALA A 1 238 ? 6.848 -4.371 -17.960 1.00 63.03 238 ALA A C 1
ATOM 1946 O O . ALA A 1 238 ? 6.512 -5.467 -17.505 1.00 63.03 238 ALA A O 1
ATOM 1947 N N . CYS A 1 239 ? 6.042 -3.301 -17.920 1.00 65.50 239 CYS A N 1
ATOM 1948 C CA . CYS A 1 239 ? 4.730 -3.316 -17.281 1.00 65.50 239 CYS A CA 1
ATOM 1949 C C . CYS A 1 239 ? 3.652 -3.963 -18.159 1.00 65.50 239 CYS A C 1
ATOM 1951 O O . CYS A 1 239 ? 3.502 -3.597 -19.327 1.00 65.50 239 CYS A O 1
ATOM 1953 N N . GLY A 1 240 ? 2.841 -4.870 -17.614 1.00 66.38 240 GLY A N 1
ATOM 1954 C CA . GLY A 1 240 ? 1.695 -5.477 -18.304 1.00 66.38 240 GLY A CA 1
ATOM 1955 C C . GLY A 1 240 ? 0.507 -4.514 -18.461 1.00 66.38 240 GLY A C 1
ATOM 1956 O O . GLY A 1 240 ? 0.206 -3.745 -17.555 1.00 66.38 240 GLY A O 1
ATOM 1957 N N . TRP A 1 241 ? -0.205 -4.555 -19.598 1.00 67.81 241 TRP A N 1
ATOM 1958 C CA . TRP A 1 241 ? -1.389 -3.698 -19.825 1.00 67.81 241 TRP A CA 1
ATOM 1959 C C . TRP A 1 241 ? -2.526 -4.001 -18.839 1.00 67.81 241 TRP A C 1
ATOM 1961 O O . TRP A 1 241 ? -3.088 -3.089 -18.237 1.00 67.81 241 TRP A O 1
ATOM 1971 N N . GLU A 1 242 ? -2.806 -5.286 -18.618 1.00 66.88 242 GLU A N 1
ATOM 1972 C CA . GLU A 1 242 ? -3.839 -5.737 -17.679 1.00 66.88 242 GLU A CA 1
ATOM 1973 C C . GLU A 1 242 ? -3.541 -5.290 -16.244 1.00 66.88 242 GLU A C 1
ATOM 1975 O O . GLU A 1 242 ? -4.421 -4.796 -15.541 1.00 66.88 242 GLU A O 1
ATOM 1980 N N . ASN A 1 243 ? -2.276 -5.379 -15.824 1.00 68.06 243 ASN A N 1
ATOM 1981 C CA . ASN A 1 243 ? -1.852 -4.977 -14.485 1.00 68.06 243 ASN A CA 1
ATOM 1982 C C . ASN A 1 243 ? -2.024 -3.474 -14.255 1.00 68.06 243 ASN A C 1
ATOM 1984 O O . ASN A 1 243 ? -2.498 -3.080 -13.190 1.00 68.06 243 ASN A O 1
ATOM 1988 N N . ILE A 1 244 ? -1.706 -2.645 -15.256 1.00 72.75 244 ILE A N 1
ATOM 1989 C CA . ILE A 1 244 ? -1.925 -1.193 -15.194 1.00 72.75 244 ILE A CA 1
ATOM 1990 C C . ILE A 1 244 ? -3.422 -0.887 -15.047 1.00 72.75 244 ILE A C 1
ATOM 1992 O O . ILE A 1 244 ? -3.799 -0.091 -14.187 1.00 72.75 244 ILE A O 1
ATOM 1996 N N . ASN A 1 245 ? -4.284 -1.548 -15.825 1.00 74.50 245 ASN A N 1
ATOM 1997 C CA . ASN A 1 245 ? -5.734 -1.342 -15.757 1.00 74.50 245 ASN A CA 1
ATOM 1998 C C . ASN A 1 245 ? -6.319 -1.768 -14.400 1.00 74.50 245 ASN A C 1
ATOM 2000 O O . ASN A 1 245 ? -7.069 -1.005 -13.782 1.00 74.50 245 ASN A O 1
ATOM 2004 N N . PHE A 1 246 ? -5.944 -2.948 -13.892 1.00 76.19 246 PHE A N 1
ATOM 2005 C CA . PHE A 1 246 ? -6.372 -3.408 -12.567 1.00 76.19 246 PHE A CA 1
ATOM 2006 C C . PHE A 1 246 ? -5.861 -2.495 -11.449 1.00 76.19 246 PHE A C 1
ATOM 2008 O O . PHE A 1 246 ? -6.627 -2.158 -10.542 1.00 76.19 246 PHE A O 1
ATOM 2015 N N . ALA A 1 247 ? -4.603 -2.051 -11.523 1.00 76.00 247 ALA A N 1
ATOM 2016 C CA . ALA A 1 247 ? -4.031 -1.128 -10.552 1.00 76.00 247 ALA A CA 1
ATOM 2017 C C . ALA A 1 247 ? -4.767 0.221 -10.565 1.00 76.00 247 ALA A C 1
ATOM 2019 O O . ALA A 1 247 ? -5.197 0.680 -9.507 1.00 76.00 247 ALA A O 1
ATOM 2020 N N . LEU A 1 248 ? -4.994 0.822 -11.739 1.00 81.62 248 LEU A N 1
ATOM 2021 C CA . LEU A 1 248 ? -5.759 2.067 -11.873 1.00 81.62 248 LEU A CA 1
ATOM 2022 C C . LEU A 1 248 ? -7.167 1.933 -11.285 1.00 81.62 248 LEU A C 1
ATOM 2024 O O . LEU A 1 248 ? -7.576 2.776 -10.484 1.00 81.62 248 LEU A O 1
ATOM 2028 N N . SER A 1 249 ? -7.880 0.854 -11.621 1.00 79.38 249 SER A N 1
ATOM 2029 C CA . SER A 1 249 ? -9.227 0.592 -11.104 1.00 79.38 249 SER A CA 1
ATOM 2030 C C . SER A 1 249 ? -9.238 0.452 -9.579 1.00 79.38 249 SER A C 1
ATOM 2032 O O . SER A 1 249 ? -10.068 1.057 -8.894 1.00 79.38 249 SER A O 1
ATOM 2034 N N . MET A 1 250 ? -8.301 -0.319 -9.024 1.00 85.00 250 MET A N 1
ATOM 2035 C CA . MET A 1 250 ? -8.179 -0.515 -7.581 1.00 85.00 250 MET A CA 1
ATOM 2036 C C . MET A 1 250 ? -7.894 0.813 -6.864 1.00 85.00 250 MET A C 1
ATOM 2038 O O . MET A 1 250 ? -8.640 1.189 -5.956 1.00 85.00 250 MET A O 1
ATOM 2042 N N . TYR A 1 251 ? -6.864 1.552 -7.291 1.00 83.38 251 TYR A N 1
ATOM 2043 C CA . TYR A 1 251 ? -6.467 2.817 -6.666 1.00 83.38 251 TYR A CA 1
ATOM 2044 C C . TYR A 1 251 ? -7.562 3.887 -6.759 1.00 83.38 251 TYR A C 1
ATOM 2046 O O . TYR A 1 251 ? -7.810 4.589 -5.775 1.00 83.38 251 TYR A O 1
ATOM 2054 N N . ALA A 1 252 ? -8.271 3.971 -7.889 1.00 84.31 252 ALA A N 1
ATOM 2055 C CA . ALA A 1 252 ? -9.415 4.867 -8.038 1.00 84.31 252 ALA A CA 1
ATOM 2056 C C . ALA A 1 252 ? -10.547 4.514 -7.057 1.00 84.31 252 ALA A C 1
ATOM 2058 O O . ALA A 1 252 ? -11.075 5.396 -6.375 1.00 84.31 252 ALA A O 1
ATOM 2059 N N . SER A 1 253 ? -10.882 3.224 -6.921 1.00 88.31 253 SER A N 1
ATOM 2060 C CA . SER A 1 253 ? -11.930 2.776 -5.994 1.00 88.31 253 SER A CA 1
ATOM 2061 C C . SER A 1 253 ? -11.594 3.093 -4.529 1.00 88.31 253 SER A C 1
ATOM 2063 O O . SER A 1 253 ? -12.447 3.577 -3.778 1.00 88.31 253 SER A O 1
ATOM 2065 N N . TYR A 1 254 ? -10.333 2.908 -4.126 1.00 87.06 254 TYR A N 1
ATOM 2066 C CA . TYR A 1 254 ? -9.871 3.222 -2.775 1.00 87.06 254 TYR A CA 1
ATOM 2067 C C . TYR A 1 254 ? -9.838 4.722 -2.517 1.00 87.06 254 TYR A C 1
ATOM 2069 O O . TYR A 1 254 ? -10.253 5.154 -1.442 1.00 87.06 254 TYR A O 1
ATOM 2077 N N . PHE A 1 255 ? -9.419 5.526 -3.495 1.00 89.56 255 PHE A N 1
ATOM 2078 C CA . PHE A 1 255 ? -9.469 6.978 -3.371 1.00 89.56 255 PHE A CA 1
ATOM 2079 C C . PHE A 1 255 ? -10.892 7.459 -3.059 1.00 89.56 255 PHE A C 1
ATOM 2081 O O . PHE A 1 255 ? -11.082 8.204 -2.100 1.00 89.56 255 PHE A O 1
ATOM 2088 N N . ILE A 1 256 ? -11.899 6.971 -3.792 1.00 90.31 256 ILE A N 1
ATOM 2089 C CA . ILE A 1 256 ? -13.309 7.325 -3.558 1.00 90.31 256 ILE A CA 1
ATOM 2090 C C . ILE A 1 256 ? -13.751 6.908 -2.149 1.00 90.31 256 ILE A C 1
ATOM 2092 O O . ILE A 1 256 ? -14.345 7.709 -1.421 1.00 90.31 256 ILE A O 1
ATOM 2096 N N . LEU A 1 257 ? -13.439 5.675 -1.739 1.00 88.44 257 LEU A N 1
ATOM 2097 C CA . LEU A 1 257 ? -13.819 5.148 -0.427 1.00 88.44 257 LEU A CA 1
ATOM 2098 C C . LEU A 1 257 ? -13.215 5.973 0.720 1.00 88.44 257 LEU A C 1
ATOM 2100 O O . LEU A 1 257 ? -13.928 6.370 1.646 1.00 88.44 257 LEU A O 1
ATOM 2104 N N . PHE A 1 258 ? -11.913 6.258 0.653 1.00 87.75 258 PHE A N 1
ATOM 2105 C CA . PHE A 1 258 ? -11.212 7.019 1.685 1.00 87.75 258 PHE A CA 1
ATOM 2106 C C . PHE A 1 258 ? -11.569 8.506 1.657 1.00 87.75 258 PHE A C 1
ATOM 2108 O O . PHE A 1 258 ? -11.638 9.124 2.719 1.00 87.75 258 PHE A O 1
ATOM 2115 N N . ALA A 1 259 ? -11.856 9.083 0.488 1.00 89.38 259 ALA A N 1
ATOM 2116 C CA . ALA A 1 259 ? -12.313 10.466 0.382 1.00 89.38 259 ALA A CA 1
ATOM 2117 C C . ALA A 1 259 ? -13.697 10.624 1.022 1.00 89.38 259 ALA A C 1
ATOM 2119 O O . ALA A 1 259 ? -13.922 11.555 1.800 1.00 89.38 259 ALA A O 1
ATOM 2120 N N . ASN A 1 260 ? -14.599 9.667 0.779 1.00 89.94 260 ASN A N 1
ATOM 2121 C CA . ASN A 1 260 ? -15.897 9.622 1.441 1.00 89.94 260 ASN A CA 1
ATOM 2122 C C . ASN A 1 260 ? -15.748 9.443 2.962 1.00 89.94 260 ASN A C 1
ATOM 2124 O O . ASN A 1 260 ? -16.373 10.169 3.737 1.00 89.94 260 ASN A O 1
ATOM 2128 N N . PHE A 1 261 ? -14.869 8.539 3.409 1.00 88.19 261 PHE A N 1
ATOM 2129 C CA . PHE A 1 261 ? -14.559 8.386 4.833 1.00 88.19 261 PHE A CA 1
ATOM 2130 C C . PHE A 1 261 ? -14.046 9.695 5.450 1.00 88.19 261 PHE A C 1
ATOM 2132 O O . PHE A 1 261 ? -14.546 10.112 6.493 1.00 88.19 261 PHE A O 1
ATOM 2139 N N . PHE A 1 262 ? -13.102 10.375 4.794 1.00 87.50 262 PHE A N 1
ATOM 2140 C CA . PHE A 1 262 ? -12.543 11.641 5.266 1.00 87.50 262 PHE A CA 1
ATOM 2141 C C . PHE A 1 262 ? -13.615 12.732 5.370 1.00 87.50 262 PHE A C 1
ATOM 2143 O O . PHE A 1 262 ? -13.719 13.416 6.393 1.00 87.50 262 PHE A O 1
ATOM 2150 N N . TYR A 1 263 ? -14.462 12.855 4.345 1.00 88.00 263 TYR A N 1
ATOM 2151 C CA . TYR A 1 263 ? -15.580 13.790 4.351 1.00 88.00 263 TYR A CA 1
ATOM 2152 C C . TYR A 1 263 ? -16.519 13.520 5.530 1.00 88.00 263 TYR A C 1
ATOM 2154 O O . TYR A 1 263 ? -16.811 14.427 6.312 1.00 88.00 263 TYR A O 1
ATOM 2162 N N . MET A 1 264 ? -16.941 12.269 5.717 1.00 85.69 264 MET A N 1
ATOM 2163 C CA . MET A 1 264 ? -17.878 11.905 6.779 1.00 85.69 264 MET A CA 1
ATOM 2164 C C . MET A 1 264 ? -17.276 12.073 8.177 1.00 85.69 264 MET A C 1
ATOM 2166 O O . MET A 1 264 ? -17.948 12.604 9.067 1.00 85.69 264 MET A O 1
ATOM 2170 N N . ALA A 1 265 ? -16.019 11.666 8.361 1.00 83.62 265 ALA A N 1
ATOM 2171 C CA . ALA A 1 265 ? -15.345 11.645 9.653 1.00 83.62 265 ALA A CA 1
ATOM 2172 C C . ALA A 1 265 ? -14.840 13.019 10.108 1.00 83.62 265 ALA A C 1
ATOM 2174 O O . ALA A 1 265 ? -14.792 13.252 11.317 1.00 83.62 265 ALA A O 1
ATOM 2175 N N . TYR A 1 266 ? -14.468 13.918 9.186 1.00 84.44 266 TYR A N 1
ATOM 2176 C CA . TYR A 1 266 ? -13.813 15.188 9.525 1.00 84.44 266 TYR A CA 1
ATOM 2177 C C . TYR A 1 266 ? -14.547 16.445 9.066 1.00 84.44 266 TYR A C 1
ATOM 2179 O O . TYR A 1 266 ? -14.499 17.444 9.781 1.00 84.44 266 TYR A O 1
ATOM 2187 N N . LEU A 1 267 ? -15.215 16.416 7.910 1.00 84.06 267 LEU A N 1
ATOM 2188 C CA . LEU A 1 267 ? -15.808 17.615 7.307 1.00 84.06 267 LEU A CA 1
ATOM 2189 C C . LEU A 1 267 ? -17.329 17.700 7.482 1.00 84.06 267 LEU A C 1
ATOM 2191 O O . LEU A 1 267 ? -17.880 18.804 7.469 1.00 84.06 267 LEU A O 1
ATOM 2195 N N . SER A 1 268 ? -18.013 16.566 7.665 1.00 82.94 268 SER A N 1
ATOM 2196 C CA . SER A 1 268 ? -19.469 16.543 7.804 1.00 82.94 268 SER A CA 1
ATOM 2197 C C . SER A 1 268 ? -19.922 17.321 9.042 1.00 82.94 268 SER A C 1
ATOM 2199 O O . SER A 1 268 ? -19.246 17.356 10.072 1.00 82.94 268 SER A O 1
ATOM 2201 N N . LYS A 1 269 ? -21.110 17.933 8.975 1.00 66.06 269 LYS A N 1
ATOM 2202 C CA . LYS A 1 269 ? -21.685 18.667 10.117 1.00 66.06 269 LYS A CA 1
ATOM 2203 C C . LYS A 1 269 ? -21.790 17.797 11.378 1.00 66.06 269 LYS A C 1
ATOM 2205 O O . LYS A 1 269 ? -21.598 18.318 12.468 1.00 66.06 269 LYS A O 1
ATOM 2210 N N . LYS A 1 270 ? -22.009 16.482 11.232 1.00 60.91 270 LYS A N 1
ATOM 2211 C CA . LYS A 1 270 ? -21.997 15.518 12.347 1.00 60.91 270 LYS A CA 1
ATOM 2212 C C . LYS A 1 270 ? -20.620 15.399 13.009 1.00 60.91 270 LYS A C 1
ATOM 2214 O O . LYS A 1 270 ? -20.552 15.287 14.224 1.00 60.91 270 LYS A O 1
ATOM 2219 N N . ALA A 1 271 ? -19.535 15.476 12.239 1.00 58.47 271 ALA A N 1
ATOM 2220 C CA . ALA A 1 271 ? -18.170 15.432 12.763 1.00 58.47 271 ALA A CA 1
ATOM 2221 C C . ALA A 1 271 ? -17.761 16.699 13.528 1.00 58.47 271 ALA A C 1
ATOM 2223 O O . ALA A 1 271 ? -16.872 16.633 14.367 1.00 58.47 271 ALA A O 1
ATOM 2224 N N . LYS A 1 272 ? -18.396 17.844 13.244 1.00 54.94 272 LYS A N 1
ATOM 2225 C CA . LYS A 1 272 ? -18.175 19.100 13.983 1.00 54.94 272 LYS A CA 1
ATOM 2226 C C . LYS A 1 272 ? -18.899 19.140 15.335 1.00 54.94 272 LYS A C 1
ATOM 2228 O O . LYS A 1 272 ? -18.609 20.020 16.134 1.00 54.94 272 LYS A O 1
ATOM 2233 N N . MET A 1 273 ? -19.834 18.217 15.574 1.00 49.44 273 MET A N 1
ATOM 2234 C CA . MET A 1 273 ? -20.609 18.107 16.818 1.00 49.44 273 MET A CA 1
ATOM 2235 C C . MET A 1 273 ? -20.123 16.978 17.750 1.00 49.44 273 MET A C 1
ATOM 2237 O O . MET A 1 273 ? -20.695 16.818 18.824 1.00 49.44 273 MET A O 1
ATOM 2241 N N . ALA A 1 274 ? -19.123 16.185 17.339 1.00 50.47 274 ALA A N 1
ATOM 2242 C CA . ALA A 1 274 ? -18.610 15.001 18.044 1.00 50.47 274 ALA A CA 1
ATOM 2243 C C . ALA A 1 274 ? -17.135 15.162 18.431 1.00 50.47 274 ALA A C 1
ATOM 2245 O O . ALA A 1 274 ? -16.775 14.739 19.550 1.00 50.47 274 ALA A O 1
#

Organism: Orchesella cincta (NCBI:txid48709)

Foldseek 3Di:
DDPVVVVPVVVVVVVLVVQFPVNVVVQVVPPVHDPDVVVVVVCVVQSCQQVPQDDDPVADQDPVLPDPLVVVLVVLVVVLCVVVVVVVVVVVVVVVCVVVCPPPDDDPCLVVLLVVLVVQLVVLVVQLVRLVVVLVVLCPDDVSLCCQQFGAYDDSRDPPDDSPCSNQSGSVVSLLSNLVSVLSNLVSVVSSCVSVVNDDDPVSVLVSLVSVLVSLVVQLVSLVVSVCCVPPVPDSGSHDPVNSVVSNVVSVVSNVVSVVVSCVCPVDPVNVVD

InterPro domains:
  IPR002076 ELO family [PF01151] (75-150)
  IPR002076 ELO family [PF01151] (153-272)
  IPR002076 ELO family [PTHR11157] (153-269)